Protein AF-L0NGH0-F1 (afdb_monomer)

Radius of gyration: 20.35 Å; Cα contacts (8 Å, |Δi|>4): 649; chains: 1; bounding box: 46×46×61 Å

Nearest PDB structures (foldseek):
  7dck-assembly1_B  TM=5.869E-01  e=2.718E-03  Epsilonproteobacteria bacterium (ex Lamellibrachia satsuma)
  4ax1-assembly1_B  TM=6.028E-01  e=6.074E-02  Pseudomonas aeruginosa
  4ax0-assembly1_B  TM=2.296E-01  e=2.875E-02  Pseudomonas aeruginosa
  2cg2-assembly1_A-2  TM=4.005E-01  e=3.412E-01  Pseudomonas aeruginosa PAO1
  2cfz-assembly1_A  TM=1.966E-01  e=1.080E-01  Pseudomonas aeruginosa PAO1

Sequence (327 aa):
MQVKMVQHAVGQGGLFSGELRTQRTSWRWVYDCGSNQRDALRREIKITASCGDIDMLFLSHLDSDHVSGVDELLCQVRVREVVLPYLNESMVLAIMAREASSGALSGMFIEATNDLASWFGSRGVETITFLGGSDDDGGEGPILPIDLSDDGDEDGYVPEWTQPPRLMTELVADPNRVQGRSDRVAAMQQVVAGATIQLMTPKGAINWALIPYVHLPGTKLMRAFERALEDEFGTPLDKKAIMANAKDPHVRDKLRDCYDALWLDHNLVTMTLYCGPLASKRGKVSLSRYHFHDSWEQAIGGWMLTGDACWFPRGTEPVRRIISIEN

Structure (mmCIF, N/CA/C/O backbone):
data_AF-L0NGH0-F1
#
_entry.id   AF-L0NGH0-F1
#
loop_
_atom_site.group_PDB
_atom_site.id
_atom_site.type_symbol
_atom_site.label_atom_id
_atom_site.label_alt_id
_atom_site.label_comp_id
_atom_site.label_asym_id
_atom_site.label_entity_id
_atom_site.label_seq_id
_atom_site.pdbx_PDB_ins_code
_atom_site.Cartn_x
_atom_site.Cartn_y
_atom_site.Cartn_z
_atom_site.occupancy
_atom_site.B_iso_or_equiv
_atom_site.auth_seq_id
_atom_site.auth_comp_id
_atom_site.auth_asym_id
_atom_site.auth_atom_id
_atom_site.pdbx_PDB_model_num
ATOM 1 N N . MET A 1 1 ? 15.628 -0.233 -22.628 1.00 76.00 1 MET A N 1
ATOM 2 C CA . MET A 1 1 ? 14.690 -0.396 -21.484 1.00 76.00 1 MET A CA 1
ATOM 3 C C . MET A 1 1 ? 13.251 -0.633 -21.945 1.00 76.00 1 MET A C 1
ATOM 5 O O . MET A 1 1 ? 12.813 0.009 -22.892 1.00 76.00 1 MET A O 1
ATOM 9 N N . GLN A 1 2 ? 12.510 -1.521 -21.277 1.00 84.00 2 GLN A N 1
ATOM 10 C CA . GLN A 1 2 ? 11.070 -1.733 -21.462 1.00 84.00 2 GLN A CA 1
ATOM 11 C C . GLN A 1 2 ? 10.354 -1.538 -20.124 1.00 84.00 2 GLN A C 1
ATOM 13 O O . GLN A 1 2 ? 10.782 -2.103 -19.124 1.00 84.00 2 GLN A O 1
ATOM 18 N N . VAL A 1 3 ? 9.249 -0.792 -20.114 1.00 86.31 3 VAL A N 1
ATOM 19 C CA . VAL A 1 3 ? 8.370 -0.691 -18.943 1.00 86.31 3 VAL A CA 1
ATOM 20 C C . VAL A 1 3 ? 7.020 -1.303 -19.279 1.00 86.31 3 VAL A C 1
ATOM 22 O O . VAL A 1 3 ? 6.433 -0.995 -20.318 1.00 86.31 3 VAL A O 1
ATOM 25 N N . LYS A 1 4 ? 6.541 -2.184 -18.407 1.00 89.44 4 LYS A N 1
ATOM 26 C CA . LYS A 1 4 ? 5.214 -2.786 -18.458 1.00 89.44 4 LYS A CA 1
ATOM 27 C C . LYS A 1 4 ? 4.458 -2.369 -17.206 1.00 89.44 4 LYS A C 1
ATOM 29 O O . LYS A 1 4 ? 4.984 -2.462 -16.108 1.00 89.44 4 LYS A O 1
ATOM 34 N N . MET A 1 5 ? 3.225 -1.927 -17.388 1.00 89.75 5 MET A N 1
ATOM 35 C CA . MET A 1 5 ? 2.322 -1.529 -16.313 1.00 89.75 5 MET A CA 1
ATOM 36 C C . MET A 1 5 ? 0.975 -2.203 -16.540 1.00 89.75 5 MET A C 1
ATOM 38 O O . MET A 1 5 ? 0.524 -2.302 -17.685 1.00 89.75 5 MET A O 1
ATOM 42 N N . VAL A 1 6 ? 0.366 -2.709 -15.471 1.00 90.50 6 VAL A N 1
ATOM 43 C CA . VAL A 1 6 ? -0.879 -3.475 -15.515 1.00 90.50 6 VAL A CA 1
ATOM 44 C C . VAL A 1 6 ? -1.791 -3.012 -14.387 1.00 90.50 6 VAL A C 1
ATOM 46 O O . VAL A 1 6 ? -1.480 -3.192 -13.213 1.00 90.50 6 VAL A O 1
ATOM 49 N N . GLN A 1 7 ? -2.948 -2.465 -14.760 1.00 91.19 7 GLN A N 1
ATOM 50 C CA . GLN A 1 7 ? -4.082 -2.338 -13.852 1.00 91.19 7 GLN A CA 1
ATOM 51 C C . GLN A 1 7 ? -4.816 -3.678 -13.818 1.00 91.19 7 GLN A C 1
ATOM 53 O O . GLN A 1 7 ? -5.309 -4.140 -14.850 1.00 91.19 7 GLN A O 1
ATOM 58 N N . HIS A 1 8 ? -4.887 -4.305 -12.649 1.00 91.19 8 HIS A N 1
ATOM 59 C CA . HIS A 1 8 ? -5.551 -5.592 -12.498 1.00 91.19 8 HIS A CA 1
ATOM 60 C C . HIS A 1 8 ? -7.054 -5.412 -12.289 1.00 91.19 8 HIS A C 1
ATOM 62 O O . HIS A 1 8 ? -7.505 -4.511 -11.578 1.00 91.19 8 HIS A O 1
ATOM 68 N N . ALA A 1 9 ? -7.844 -6.287 -12.910 1.00 90.00 9 ALA A N 1
ATOM 69 C CA . ALA A 1 9 ? -9.302 -6.227 -12.880 1.00 90.00 9 ALA A CA 1
ATOM 70 C C . ALA A 1 9 ? -9.857 -6.842 -11.585 1.00 90.00 9 ALA A C 1
ATOM 72 O O . ALA A 1 9 ? -10.521 -7.878 -11.608 1.00 90.00 9 ALA A O 1
ATOM 73 N N . VAL A 1 10 ? -9.556 -6.210 -10.449 1.00 87.38 10 VAL A N 1
ATOM 74 C CA . VAL A 1 10 ? -9.991 -6.678 -9.125 1.00 87.38 10 VAL A CA 1
ATOM 75 C C . VAL A 1 10 ? -11.367 -6.153 -8.722 1.00 87.38 10 VAL A C 1
ATOM 77 O O . VAL A 1 10 ? -11.981 -6.740 -7.847 1.00 87.38 10 VAL A O 1
ATOM 80 N N . GLY A 1 11 ? -11.889 -5.114 -9.383 1.00 86.44 11 GLY A N 1
ATOM 81 C CA . GLY A 1 11 ? -13.178 -4.502 -9.048 1.00 86.44 11 GLY A CA 1
ATOM 82 C C . GLY A 1 11 ? -13.027 -3.273 -8.152 1.00 86.44 11 GLY A C 1
ATOM 83 O O . GLY A 1 11 ? -12.131 -2.471 -8.384 1.00 86.44 11 GLY A O 1
ATOM 84 N N . GLN A 1 12 ? -13.908 -3.108 -7.156 1.00 81.56 12 GLN A N 1
ATOM 85 C CA . GLN A 1 12 ? -13.773 -2.037 -6.154 1.00 81.56 12 GLN A CA 1
ATOM 86 C C . GLN A 1 12 ? -12.573 -2.337 -5.248 1.00 81.56 12 GLN A C 1
ATOM 88 O O . GLN A 1 12 ? -12.526 -3.432 -4.680 1.00 81.56 12 GLN A O 1
ATOM 93 N N . GLY A 1 13 ? -11.650 -1.385 -5.128 1.00 84.75 13 GLY A N 1
ATOM 94 C CA . GLY A 1 13 ? -10.340 -1.526 -4.491 1.00 84.75 13 GLY A CA 1
ATOM 95 C C . GLY A 1 13 ? -9.217 -1.221 -5.485 1.00 84.75 13 GLY A C 1
ATOM 96 O O . GLY A 1 13 ? -9.442 -0.543 -6.491 1.00 84.75 13 GLY A O 1
ATOM 97 N N . GLY A 1 14 ? -8.025 -1.765 -5.240 1.00 88.62 14 GLY A N 1
ATOM 98 C CA . GLY A 1 14 ? -6.838 -1.486 -6.045 1.00 88.62 14 GLY A CA 1
ATOM 99 C C . GLY A 1 14 ? -5.847 -2.646 -6.097 1.00 88.62 14 GLY A C 1
ATOM 100 O O . GLY A 1 14 ? -5.502 -3.250 -5.083 1.00 88.62 14 GLY A O 1
ATOM 101 N N . LEU A 1 15 ? -5.375 -2.952 -7.305 1.00 92.75 15 LEU A N 1
ATOM 102 C CA . LEU A 1 15 ? -4.169 -3.743 -7.531 1.00 92.75 15 LEU A CA 1
ATOM 103 C C . LEU A 1 15 ? -3.541 -3.295 -8.850 1.00 92.75 15 LEU A C 1
ATOM 105 O O . LEU A 1 15 ? -4.086 -3.521 -9.934 1.00 92.75 15 LEU A O 1
ATOM 109 N N . PHE A 1 16 ? -2.375 -2.677 -8.754 1.00 94.62 16 PHE A N 1
ATOM 110 C CA . PHE A 1 16 ? -1.570 -2.290 -9.901 1.00 94.62 16 PHE A CA 1
ATOM 111 C C . PHE A 1 16 ? -0.196 -2.943 -9.805 1.00 94.62 16 PHE A C 1
ATOM 113 O O . PHE A 1 16 ? 0.395 -2.991 -8.729 1.00 94.62 16 PHE A O 1
ATOM 120 N N . SER A 1 17 ? 0.341 -3.418 -10.927 1.00 95.38 17 SER A N 1
ATOM 121 C CA . SER A 1 17 ? 1.720 -3.899 -10.989 1.00 95.38 17 SER A CA 1
ATOM 122 C C . SER A 1 17 ? 2.505 -3.223 -12.100 1.00 95.38 17 SER A C 1
ATOM 124 O O . SER A 1 17 ? 1.989 -2.920 -13.179 1.00 95.38 17 SER A O 1
ATOM 126 N N . GLY A 1 18 ? 3.785 -2.997 -11.833 1.00 93.12 18 GLY A N 1
ATOM 127 C CA . GLY A 1 18 ? 4.731 -2.497 -12.807 1.00 93.12 18 GLY A CA 1
ATOM 128 C C . GLY A 1 18 ? 6.004 -3.324 -12.831 1.00 93.12 18 GLY A C 1
ATOM 129 O O . GLY A 1 18 ? 6.412 -3.934 -11.843 1.00 93.12 18 GLY A O 1
ATOM 130 N N . GLU A 1 19 ? 6.612 -3.370 -14.005 1.00 92.12 19 GLU A N 1
ATOM 131 C CA . GLU A 1 19 ? 7.879 -4.029 -14.254 1.00 92.12 19 GLU A CA 1
ATOM 132 C C . GLU A 1 19 ? 8.708 -3.155 -15.188 1.00 92.12 19 GLU A C 1
ATOM 134 O O . GLU A 1 19 ? 8.289 -2.832 -16.304 1.00 92.12 19 GLU A O 1
ATOM 139 N N . LEU A 1 20 ? 9.910 -2.810 -14.748 1.00 88.25 20 LEU A N 1
ATOM 140 C CA . LEU A 1 20 ? 10.934 -2.216 -15.585 1.00 88.25 20 LEU A CA 1
ATOM 141 C C . LEU A 1 20 ? 11.969 -3.286 -15.890 1.00 88.25 20 LEU A C 1
ATOM 143 O O . LEU A 1 20 ? 12.652 -3.788 -15.003 1.00 88.25 20 LEU A O 1
ATOM 147 N N . ARG A 1 21 ? 12.083 -3.630 -17.169 1.00 85.81 21 ARG A N 1
ATOM 148 C CA . ARG A 1 21 ? 12.934 -4.708 -17.651 1.00 85.81 21 ARG A CA 1
ATOM 149 C C . ARG A 1 21 ? 13.980 -4.198 -18.620 1.00 85.81 21 ARG A C 1
ATOM 151 O O . ARG A 1 21 ? 13.685 -3.449 -19.558 1.00 85.81 21 ARG A O 1
ATOM 158 N N . THR A 1 22 ? 15.197 -4.687 -18.448 1.00 76.56 22 THR A N 1
ATOM 159 C CA . THR A 1 22 ? 16.298 -4.503 -19.398 1.00 76.56 22 THR A CA 1
ATOM 160 C C . THR A 1 22 ? 16.925 -5.840 -19.742 1.00 76.56 22 THR A C 1
ATOM 162 O O . THR A 1 22 ? 16.362 -6.888 -19.432 1.00 76.56 22 THR A O 1
ATOM 165 N N . GLN A 1 23 ? 18.053 -5.829 -20.451 1.00 72.56 23 GLN A N 1
ATOM 166 C CA . GLN A 1 23 ? 18.678 -7.068 -20.908 1.00 72.56 23 GLN A CA 1
ATOM 167 C C . GLN A 1 23 ? 19.162 -7.954 -19.749 1.00 72.56 23 GLN A C 1
ATOM 169 O O . GLN A 1 23 ? 19.229 -9.168 -19.910 1.00 72.56 23 GLN A O 1
ATOM 174 N N . ARG A 1 24 ? 19.504 -7.361 -18.595 1.00 74.88 24 ARG A N 1
ATOM 175 C CA . ARG A 1 24 ? 20.157 -8.062 -17.474 1.00 74.88 24 ARG A CA 1
ATOM 176 C C . ARG A 1 24 ? 19.346 -8.089 -16.183 1.00 74.88 24 ARG A C 1
ATOM 178 O O . ARG A 1 24 ? 19.541 -8.997 -15.381 1.00 74.88 24 ARG A O 1
ATOM 185 N N . THR A 1 25 ? 18.462 -7.118 -15.97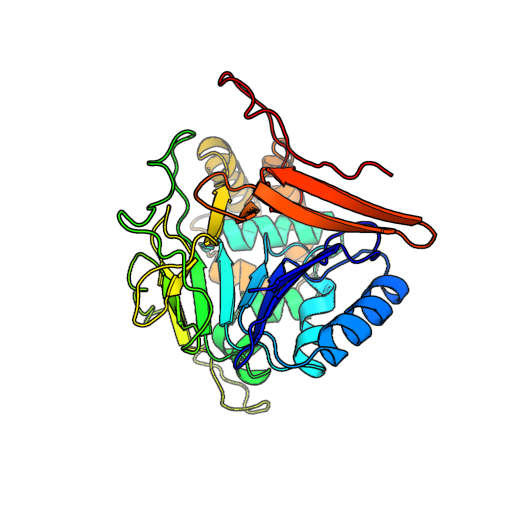2 1.00 80.44 25 THR A N 1
ATOM 186 C CA . THR A 1 25 ? 17.726 -6.957 -14.712 1.00 80.44 25 THR A CA 1
ATOM 187 C C . THR A 1 25 ? 16.258 -6.650 -14.961 1.00 80.44 25 THR A C 1
ATOM 189 O O . THR A 1 25 ? 15.902 -5.993 -15.943 1.00 80.44 25 THR A O 1
ATOM 192 N N . SER A 1 26 ? 15.416 -7.109 -14.042 1.00 87.81 26 SER A N 1
ATOM 193 C CA . SER A 1 26 ? 14.025 -6.689 -13.919 1.00 87.81 26 SER A CA 1
ATOM 194 C C . SER A 1 26 ? 13.828 -6.099 -12.530 1.00 87.81 26 SER A C 1
ATOM 196 O O . SER A 1 26 ? 14.403 -6.610 -11.570 1.00 87.81 26 SER A O 1
ATOM 198 N N . TRP A 1 27 ? 13.066 -5.016 -12.453 1.00 90.56 27 TRP A N 1
ATOM 199 C CA . TRP A 1 27 ? 12.680 -4.375 -11.209 1.00 90.56 27 TRP A CA 1
ATOM 200 C C . TRP A 1 27 ? 11.162 -4.234 -11.178 1.00 90.56 27 TRP A C 1
ATOM 202 O O . TRP A 1 27 ? 10.566 -3.709 -12.125 1.00 90.56 27 TRP A O 1
ATOM 212 N N . ARG A 1 28 ? 10.528 -4.745 -10.124 1.00 94.56 28 ARG A N 1
ATOM 213 C CA . ARG A 1 28 ? 9.078 -4.928 -10.053 1.00 94.56 28 ARG A CA 1
ATOM 214 C C . ARG A 1 28 ? 8.481 -4.248 -8.842 1.00 94.56 28 ARG A C 1
ATOM 216 O O . ARG A 1 28 ? 8.976 -4.384 -7.728 1.00 94.56 28 ARG A O 1
ATOM 223 N N . TRP A 1 29 ? 7.352 -3.588 -9.055 1.00 96.19 29 TRP A N 1
ATOM 224 C CA . TRP A 1 29 ? 6.597 -2.960 -7.984 1.00 96.19 29 TRP A CA 1
ATOM 225 C C . TRP A 1 29 ? 5.114 -3.283 -8.074 1.00 96.19 29 TRP A C 1
ATOM 227 O O . TRP A 1 29 ? 4.581 -3.601 -9.141 1.00 96.19 29 TRP A O 1
ATOM 237 N N . VAL A 1 30 ? 4.451 -3.187 -6.931 1.00 97.25 30 VAL A N 1
ATOM 238 C CA . VAL A 1 30 ? 3.001 -3.277 -6.794 1.00 97.25 30 VAL A CA 1
ATOM 239 C C . VAL A 1 30 ? 2.514 -2.044 -6.048 1.00 97.25 30 VAL A C 1
ATOM 241 O O . VAL A 1 30 ? 3.198 -1.556 -5.152 1.00 97.25 30 VAL A O 1
ATOM 244 N N . TYR A 1 31 ? 1.356 -1.530 -6.436 1.00 95.38 31 TYR A N 1
ATOM 245 C CA . TYR A 1 31 ? 0.660 -0.464 -5.730 1.00 95.38 31 TYR A CA 1
ATOM 246 C C . TYR A 1 31 ? -0.740 -0.967 -5.377 1.00 95.38 31 TYR A C 1
ATOM 248 O O . TYR A 1 31 ? -1.508 -1.328 -6.275 1.00 95.38 31 TYR A O 1
ATOM 256 N N . ASP A 1 32 ? -1.007 -1.020 -4.075 1.00 94.00 32 ASP A N 1
ATOM 257 C CA . ASP A 1 32 ? -2.156 -1.654 -3.427 1.00 94.00 32 ASP A CA 1
ATOM 258 C C . ASP A 1 32 ? -2.347 -3.139 -3.766 1.00 94.00 32 ASP A C 1
ATOM 260 O O . ASP A 1 32 ? -1.781 -3.700 -4.706 1.00 94.00 32 ASP A O 1
ATOM 264 N N . CYS A 1 33 ? -3.106 -3.830 -2.922 1.00 94.00 33 CYS A N 1
ATOM 265 C CA . CYS A 1 33 ? -3.472 -5.224 -3.120 1.00 94.00 33 CYS A CA 1
ATOM 266 C C . CYS A 1 33 ? -4.746 -5.526 -2.331 1.00 94.00 33 CYS A C 1
ATOM 268 O O . CYS A 1 33 ? -4.717 -6.198 -1.297 1.00 94.00 33 CYS A O 1
ATOM 270 N N . GLY A 1 34 ? -5.878 -5.017 -2.802 1.00 90.75 34 GLY A N 1
ATOM 271 C CA . GLY A 1 34 ? -7.147 -5.183 -2.114 1.00 90.75 34 GLY A CA 1
ATOM 272 C C . GLY A 1 34 ? -8.341 -5.114 -3.045 1.00 90.75 34 GLY A C 1
ATOM 273 O O . GLY A 1 34 ? -8.279 -4.577 -4.151 1.00 90.75 34 GLY A O 1
ATOM 274 N N . SER A 1 35 ? -9.435 -5.724 -2.592 1.00 89.19 35 SER A N 1
ATOM 275 C CA . SER A 1 35 ? -10.742 -5.564 -3.209 1.00 89.19 35 SER A CA 1
ATOM 276 C C . SER A 1 35 ? -11.862 -6.141 -2.349 1.00 89.19 35 SER A C 1
ATOM 278 O O . SER A 1 35 ? -11.692 -7.157 -1.671 1.00 89.19 35 SER A O 1
ATOM 280 N N . ASN A 1 36 ? -13.064 -5.586 -2.507 1.00 86.19 36 ASN A N 1
ATOM 281 C CA . ASN A 1 36 ? -14.305 -6.197 -2.023 1.00 86.19 36 ASN A CA 1
ATOM 282 C C . ASN A 1 36 ? -14.717 -7.463 -2.808 1.00 86.19 36 ASN A C 1
ATOM 284 O O . ASN A 1 36 ? -15.603 -8.203 -2.380 1.00 86.19 36 ASN A O 1
ATOM 288 N N . GLN A 1 37 ? -14.073 -7.760 -3.941 1.00 90.00 37 GLN A N 1
ATOM 289 C CA . GLN A 1 37 ? -14.362 -8.909 -4.807 1.00 90.00 37 GLN A CA 1
ATOM 290 C C . GLN A 1 37 ? -13.257 -9.966 -4.687 1.00 90.00 37 GLN A C 1
ATOM 292 O O . GLN A 1 37 ? -12.373 -10.096 -5.536 1.00 90.00 37 GLN A O 1
ATOM 297 N N . ARG A 1 38 ? -13.323 -10.764 -3.616 1.00 89.69 38 ARG A N 1
ATOM 298 C CA . ARG A 1 38 ? -12.260 -11.713 -3.237 1.00 89.69 38 ARG A CA 1
ATOM 299 C C . ARG A 1 38 ? -11.826 -12.653 -4.362 1.00 89.69 38 ARG A C 1
ATOM 301 O O . ARG A 1 38 ? -10.633 -12.825 -4.567 1.00 89.69 38 ARG A O 1
ATOM 308 N N . ASP A 1 39 ? -12.750 -13.240 -5.116 1.00 93.06 39 ASP A N 1
ATOM 309 C CA . ASP A 1 39 ? -12.380 -14.201 -6.166 1.00 93.06 39 ASP A CA 1
ATOM 310 C C . ASP A 1 39 ? -11.639 -13.552 -7.345 1.00 93.06 39 ASP A C 1
ATOM 312 O O . ASP A 1 39 ? -10.757 -14.178 -7.940 1.00 93.06 39 ASP A O 1
ATOM 316 N N . ALA A 1 40 ? -11.970 -12.299 -7.675 1.00 92.44 40 ALA A N 1
ATOM 317 C CA . ALA A 1 40 ? -11.240 -11.522 -8.672 1.00 92.44 40 ALA A CA 1
ATOM 318 C C . ALA A 1 40 ? -9.837 -11.187 -8.151 1.00 92.44 40 ALA A C 1
ATOM 320 O O . ALA A 1 40 ? -8.849 -11.520 -8.803 1.00 92.44 40 ALA A O 1
ATOM 321 N N . LEU A 1 41 ? -9.746 -10.662 -6.926 1.00 94.25 41 LEU A N 1
ATOM 322 C CA . LEU A 1 41 ? -8.477 -10.346 -6.270 1.00 94.25 41 LEU A CA 1
ATOM 323 C C . LEU A 1 41 ? -7.529 -11.550 -6.216 1.00 94.25 41 LEU A C 1
ATOM 325 O O . LEU A 1 41 ? -6.390 -11.451 -6.656 1.00 94.25 41 LEU A O 1
ATOM 329 N N . ARG A 1 42 ? -7.999 -12.717 -5.762 1.00 95.69 42 ARG A N 1
ATOM 330 C CA . ARG A 1 42 ? -7.179 -13.940 -5.683 1.00 95.69 42 ARG A CA 1
ATOM 331 C C . ARG A 1 42 ? -6.615 -14.378 -7.027 1.00 95.69 42 ARG A C 1
ATOM 333 O O . ARG A 1 42 ? -5.490 -14.871 -7.105 1.00 95.69 42 ARG A O 1
ATOM 340 N N . ARG A 1 43 ? -7.411 -14.254 -8.090 1.00 95.56 43 ARG A N 1
ATOM 341 C CA . ARG A 1 43 ? -6.975 -14.575 -9.453 1.00 95.56 43 ARG A CA 1
ATOM 342 C C . ARG A 1 43 ? -5.848 -13.643 -9.881 1.00 95.56 43 ARG A C 1
ATOM 344 O O . ARG A 1 43 ? -4.826 -14.122 -10.363 1.00 95.56 43 ARG A O 1
ATOM 351 N N . GLU A 1 44 ? -6.028 -12.345 -9.668 1.00 96.06 44 GLU A N 1
ATOM 352 C CA . GLU A 1 44 ? -5.050 -11.334 -10.058 1.00 96.06 44 GLU A CA 1
ATOM 353 C C . GLU A 1 44 ? -3.774 -11.404 -9.210 1.00 96.06 44 GLU A C 1
ATOM 355 O O . GLU A 1 44 ? -2.683 -11.324 -9.765 1.00 96.06 44 GLU A O 1
ATOM 360 N N . ILE A 1 45 ? -3.872 -11.695 -7.907 1.00 97.44 45 ILE A N 1
ATOM 361 C CA . ILE A 1 45 ? -2.705 -11.957 -7.046 1.00 97.44 45 ILE A CA 1
ATOM 362 C C . ILE A 1 45 ? -1.872 -13.113 -7.599 1.00 97.44 45 ILE A C 1
ATOM 364 O O . ILE A 1 45 ? -0.655 -12.983 -7.707 1.00 97.44 45 ILE A O 1
ATOM 368 N N . LYS A 1 46 ? -2.501 -14.228 -7.996 1.00 96.81 46 LYS A N 1
ATOM 369 C CA . LYS A 1 46 ? -1.783 -15.372 -8.587 1.00 96.81 46 LYS A CA 1
ATOM 370 C C . LYS A 1 46 ? -1.034 -14.977 -9.857 1.00 96.81 46 LYS A C 1
ATOM 372 O O . LYS A 1 46 ? 0.103 -15.401 -10.053 1.00 96.81 46 LYS A O 1
ATOM 377 N N . ILE A 1 47 ? -1.651 -14.157 -10.710 1.00 94.75 47 ILE A N 1
ATOM 378 C CA . ILE A 1 47 ? -1.021 -13.642 -11.933 1.00 94.75 47 ILE A CA 1
ATOM 379 C C . ILE A 1 47 ? 0.185 -12.765 -11.570 1.00 94.75 47 ILE A C 1
ATOM 381 O O . ILE A 1 47 ? 1.283 -12.990 -12.083 1.00 94.75 47 ILE A O 1
ATOM 385 N N . THR A 1 48 ? 0.016 -11.821 -10.645 1.00 95.62 48 THR A N 1
ATOM 386 C CA . THR A 1 48 ? 1.082 -10.918 -10.192 1.00 95.62 48 THR A CA 1
ATOM 387 C C . THR A 1 48 ? 2.241 -11.675 -9.544 1.00 95.62 48 THR A C 1
ATOM 389 O O . THR A 1 48 ? 3.399 -11.424 -9.882 1.00 95.62 48 THR A O 1
ATOM 392 N N . ALA A 1 49 ? 1.953 -12.643 -8.673 1.00 96.12 49 ALA A N 1
ATOM 393 C CA . ALA A 1 49 ? 2.953 -13.478 -8.012 1.00 96.12 49 ALA A CA 1
ATOM 394 C C . ALA A 1 49 ? 3.709 -14.380 -9.004 1.00 96.12 49 ALA A C 1
ATOM 396 O O . ALA A 1 49 ? 4.918 -14.561 -8.884 1.00 96.12 49 ALA A O 1
ATOM 397 N N . SER A 1 50 ? 3.035 -14.891 -10.043 1.00 96.06 50 SER A N 1
ATOM 398 C CA . SER A 1 50 ? 3.675 -15.740 -11.062 1.00 96.06 50 SER A CA 1
ATOM 399 C C . SER A 1 50 ? 4.745 -15.028 -11.899 1.00 96.06 50 SER A C 1
ATOM 401 O O . SER A 1 50 ? 5.558 -15.686 -12.545 1.00 96.06 50 SER A O 1
ATOM 403 N N . CYS A 1 51 ? 4.772 -13.693 -11.876 1.00 93.38 51 CYS A N 1
ATOM 404 C CA . CYS A 1 51 ? 5.750 -12.892 -12.608 1.00 93.38 51 CYS A CA 1
ATOM 405 C C . CYS A 1 51 ? 7.107 -12.743 -11.874 1.00 93.38 51 CYS A C 1
ATOM 407 O O . CYS A 1 51 ? 7.989 -12.067 -12.397 1.00 93.38 51 CYS A O 1
ATOM 409 N N . GLY A 1 52 ? 7.295 -13.361 -10.697 1.00 94.44 52 GLY A N 1
ATOM 410 C CA . GLY A 1 52 ? 8.560 -13.369 -9.936 1.00 94.44 52 GLY A CA 1
ATOM 411 C C . GLY A 1 52 ? 8.488 -12.597 -8.617 1.00 94.44 52 GLY A C 1
ATOM 412 O O . GLY A 1 52 ? 7.393 -12.262 -8.179 1.00 94.44 52 GLY A O 1
ATOM 413 N N . ASP A 1 53 ? 9.637 -12.272 -8.018 1.00 96.00 53 ASP A N 1
ATOM 414 C CA . ASP A 1 53 ? 9.728 -11.456 -6.794 1.00 96.00 53 ASP A CA 1
ATOM 415 C C . ASP A 1 53 ? 9.303 -9.995 -7.042 1.00 96.00 53 ASP A C 1
ATOM 417 O O . ASP A 1 53 ? 9.314 -9.509 -8.179 1.00 96.00 53 ASP A O 1
ATOM 421 N N . ILE A 1 54 ? 8.894 -9.309 -5.972 1.00 97.31 54 ILE A N 1
ATOM 422 C CA . ILE A 1 54 ? 8.493 -7.898 -5.971 1.00 97.31 54 ILE A CA 1
ATOM 423 C C . ILE A 1 54 ? 9.521 -7.110 -5.160 1.00 97.31 54 ILE A C 1
ATOM 425 O O . ILE A 1 54 ? 9.765 -7.399 -3.987 1.00 97.31 54 ILE A O 1
ATOM 429 N N . ASP A 1 55 ? 10.111 -6.087 -5.768 1.00 95.88 55 ASP A N 1
ATOM 430 C CA . ASP A 1 55 ? 11.090 -5.239 -5.098 1.00 95.88 55 ASP A CA 1
ATOM 431 C C . ASP A 1 55 ? 10.421 -4.251 -4.141 1.00 95.88 55 ASP A C 1
ATOM 433 O O . ASP A 1 55 ? 10.902 -4.067 -3.025 1.00 95.88 55 ASP A O 1
ATOM 437 N N . MET A 1 56 ? 9.301 -3.645 -4.550 1.00 96.38 56 MET A N 1
ATOM 438 C CA . MET A 1 56 ? 8.574 -2.674 -3.727 1.00 96.38 56 MET A CA 1
ATOM 439 C C . MET A 1 56 ? 7.056 -2.856 -3.782 1.00 96.38 56 MET A C 1
ATOM 441 O O . MET A 1 56 ? 6.464 -2.927 -4.857 1.00 96.38 56 MET A O 1
ATOM 445 N N . LEU A 1 57 ? 6.417 -2.876 -2.616 1.00 97.25 57 LEU A N 1
ATOM 446 C CA . LEU A 1 57 ? 4.966 -2.810 -2.460 1.00 97.25 57 LEU A CA 1
ATOM 447 C C . LEU A 1 57 ? 4.588 -1.472 -1.826 1.00 97.25 57 LEU A C 1
ATOM 449 O O . LEU A 1 57 ? 4.884 -1.232 -0.661 1.00 97.25 57 LEU A O 1
ATOM 453 N N . PHE A 1 58 ? 3.912 -0.620 -2.581 1.00 95.25 58 PHE A N 1
ATOM 454 C CA . PHE A 1 58 ? 3.338 0.626 -2.091 1.00 95.25 58 PHE A CA 1
ATOM 455 C C . PHE A 1 58 ? 1.917 0.362 -1.618 1.00 95.25 58 PHE A C 1
ATOM 457 O O . PHE A 1 58 ? 1.126 -0.210 -2.365 1.00 95.25 58 PHE A O 1
ATOM 464 N N . LEU A 1 59 ? 1.594 0.791 -0.403 1.00 92.44 59 LEU A N 1
ATOM 465 C CA . LEU A 1 59 ? 0.234 0.751 0.124 1.00 92.44 59 LEU A CA 1
ATOM 466 C C . LEU A 1 59 ? -0.235 2.187 0.316 1.00 92.44 59 LEU A C 1
ATOM 468 O O . LEU A 1 59 ? 0.323 2.923 1.133 1.00 92.44 59 LEU A O 1
ATOM 472 N N . SER A 1 60 ? -1.212 2.596 -0.489 1.00 86.75 60 SER A N 1
ATOM 473 C CA . SER A 1 60 ? -1.738 3.959 -0.527 1.00 86.75 60 SER A CA 1
ATOM 474 C C . SER A 1 60 ? -2.312 4.365 0.826 1.00 86.75 60 SER A C 1
ATOM 476 O O . SER A 1 60 ? -2.078 5.475 1.307 1.00 86.75 60 SER A O 1
ATOM 478 N N . HIS A 1 61 ? -3.014 3.432 1.455 1.00 80.31 61 HIS A N 1
ATOM 479 C CA . HIS A 1 61 ? -3.526 3.487 2.808 1.00 80.31 61 HIS A CA 1
ATOM 480 C C . HIS A 1 61 ? -3.810 2.067 3.298 1.00 80.31 61 HIS A C 1
ATOM 482 O O . HIS A 1 61 ? -3.495 1.075 2.642 1.00 80.31 61 HIS A O 1
ATOM 488 N N . LEU A 1 62 ? -4.344 1.969 4.507 1.00 79.12 62 LEU A N 1
ATOM 489 C CA . LEU A 1 62 ? -4.479 0.719 5.242 1.00 79.12 62 LEU A CA 1
ATOM 490 C C . LEU A 1 62 ? -5.927 0.204 5.305 1.00 79.12 62 LEU A C 1
ATOM 492 O O . LEU A 1 62 ? -6.220 -0.708 6.069 1.00 79.12 62 LEU A O 1
ATOM 496 N N . ASP A 1 63 ? -6.826 0.748 4.491 1.00 77.56 63 ASP A N 1
ATOM 497 C CA . ASP A 1 63 ? -8.221 0.298 4.467 1.00 77.56 63 ASP A CA 1
ATOM 498 C C . ASP A 1 63 ? -8.366 -1.075 3.800 1.00 77.56 63 ASP A C 1
ATOM 500 O O . ASP A 1 63 ? -7.588 -1.459 2.918 1.00 77.56 63 ASP A O 1
ATOM 504 N N . SER A 1 64 ? -9.370 -1.841 4.231 1.00 78.62 64 SER A N 1
ATOM 505 C CA . SER A 1 64 ? -9.508 -3.259 3.872 1.00 78.62 64 SER A CA 1
ATOM 506 C C . SER A 1 64 ? -9.580 -3.495 2.367 1.00 78.62 64 SER A C 1
ATOM 508 O O . SER A 1 64 ? -8.988 -4.442 1.850 1.00 78.62 64 SER A O 1
ATOM 510 N N . ASP A 1 65 ? -10.272 -2.639 1.623 1.00 76.38 65 ASP A N 1
ATOM 511 C CA . ASP A 1 65 ? -10.415 -2.770 0.174 1.00 76.38 65 ASP A CA 1
ATOM 512 C C . ASP A 1 65 ? -9.144 -2.420 -0.612 1.00 76.38 65 ASP A C 1
ATOM 514 O O . ASP A 1 65 ? -9.104 -2.684 -1.810 1.00 76.38 65 ASP A O 1
ATOM 518 N N . HIS A 1 66 ? -8.071 -1.979 0.054 1.00 82.12 66 HIS A N 1
ATOM 519 C CA . HIS A 1 66 ? -6.747 -1.750 -0.543 1.00 82.12 66 HIS A CA 1
ATOM 520 C C . HIS A 1 66 ? -5.666 -2.696 -0.016 1.00 82.12 66 HIS A C 1
ATOM 522 O O . HIS A 1 66 ? -4.691 -2.955 -0.720 1.00 82.12 66 HIS A O 1
ATOM 528 N N . VAL A 1 67 ? -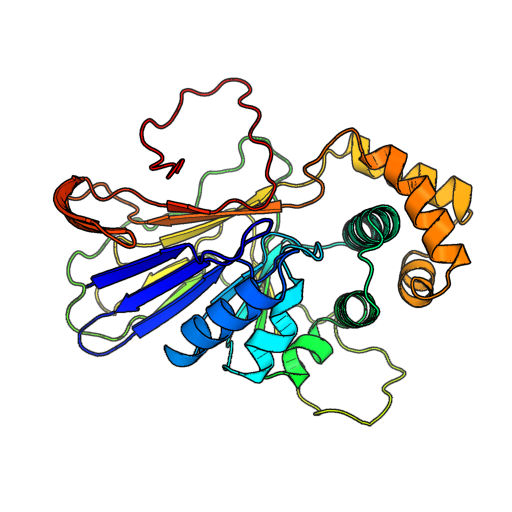5.850 -3.286 1.174 1.00 87.00 67 VAL A N 1
ATOM 529 C CA . VAL A 1 67 ? -4.845 -4.186 1.784 1.00 87.00 67 VAL A CA 1
ATOM 530 C C . VAL A 1 67 ? -5.309 -5.623 2.032 1.00 87.00 67 VAL A C 1
ATOM 532 O O . VAL A 1 67 ? -4.512 -6.467 2.447 1.00 87.00 67 VAL A O 1
ATOM 535 N N . SER A 1 68 ? -6.578 -5.951 1.773 1.00 88.69 68 SER A N 1
ATOM 536 C CA . SER A 1 68 ? -7.160 -7.278 2.058 1.00 88.69 68 SER A CA 1
ATOM 537 C C . SER A 1 68 ? -6.450 -8.456 1.383 1.00 88.69 68 SER A C 1
ATOM 539 O O . SER A 1 68 ? -6.562 -9.585 1.861 1.00 88.69 68 SER A O 1
ATOM 541 N N . GLY A 1 69 ? -5.729 -8.218 0.289 1.00 92.75 69 GLY A N 1
ATOM 542 C CA . GLY A 1 69 ? -4.949 -9.206 -0.451 1.00 92.75 69 GLY A CA 1
ATOM 543 C C . GLY A 1 69 ? -3.462 -9.250 -0.096 1.00 92.75 69 GLY A C 1
ATOM 544 O O . GLY A 1 69 ? -2.766 -10.135 -0.588 1.00 92.75 69 GLY A O 1
ATOM 545 N N . VAL A 1 70 ? -2.951 -8.344 0.746 1.00 94.19 70 VAL A N 1
ATOM 546 C CA . VAL A 1 70 ? -1.512 -8.254 1.066 1.00 94.19 70 VAL A CA 1
ATOM 547 C C . VAL A 1 70 ? -0.998 -9.540 1.713 1.00 94.19 70 VAL A C 1
ATOM 549 O O . VAL A 1 70 ? 0.039 -10.052 1.305 1.00 94.19 70 VAL A O 1
ATOM 552 N N . ASP A 1 71 ? -1.739 -10.109 2.667 1.00 92.38 71 AS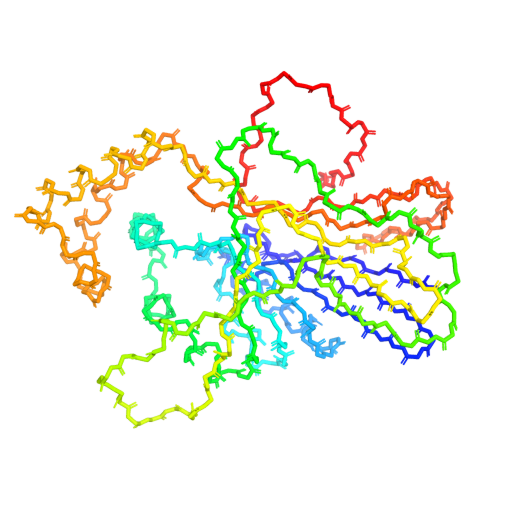P A N 1
ATOM 553 C CA . ASP A 1 71 ? -1.377 -11.383 3.306 1.00 92.38 71 ASP A CA 1
ATOM 554 C C . ASP A 1 71 ? -1.266 -12.520 2.272 1.00 92.38 71 ASP A C 1
ATOM 556 O O . ASP A 1 71 ? -0.276 -13.250 2.233 1.00 92.38 71 ASP A O 1
ATOM 560 N N . GLU A 1 72 ? -2.244 -12.617 1.366 1.00 94.25 72 GLU A N 1
ATOM 561 C CA . GLU A 1 72 ? -2.279 -13.641 0.317 1.00 94.25 72 GLU A CA 1
ATOM 562 C C . GLU A 1 72 ? -1.183 -13.438 -0.745 1.00 94.25 72 GLU A C 1
ATOM 564 O O . GLU A 1 72 ? -0.649 -14.424 -1.263 1.00 94.25 72 GLU A O 1
ATOM 569 N N . LEU A 1 73 ? -0.816 -12.189 -1.046 1.00 96.75 73 LEU A N 1
ATOM 570 C CA . LEU A 1 73 ? 0.312 -11.851 -1.915 1.00 96.75 73 LEU A CA 1
ATOM 571 C C . LEU A 1 73 ? 1.637 -12.282 -1.274 1.00 96.75 73 LEU A C 1
ATOM 573 O O . LEU A 1 73 ? 2.401 -13.021 -1.891 1.00 96.75 73 LEU A O 1
ATOM 577 N N . LEU A 1 74 ? 1.879 -11.894 -0.019 1.00 95.62 74 LEU A N 1
ATOM 578 C CA . LEU A 1 74 ? 3.115 -12.208 0.706 1.00 95.62 74 LEU A CA 1
ATOM 579 C C . LEU A 1 74 ? 3.308 -13.715 0.949 1.00 95.62 74 LEU A C 1
ATOM 581 O O . LEU A 1 74 ? 4.436 -14.185 1.070 1.00 95.62 74 LEU A O 1
ATOM 585 N N . CYS A 1 75 ? 2.227 -14.500 0.986 1.00 94.62 75 CYS A N 1
ATOM 586 C CA . CYS A 1 75 ? 2.318 -15.963 1.023 1.00 94.62 75 CYS A CA 1
ATOM 587 C C . CYS A 1 75 ? 2.766 -16.599 -0.305 1.00 94.62 75 CYS A C 1
ATOM 589 O O . CYS A 1 75 ? 3.196 -17.752 -0.301 1.00 94.62 75 CYS A O 1
ATOM 591 N N . GLN A 1 76 ? 2.628 -15.902 -1.435 1.00 96.38 76 GLN A N 1
ATOM 592 C CA . GLN A 1 76 ? 2.879 -16.454 -2.774 1.00 96.38 76 GLN A CA 1
ATOM 593 C C . GLN A 1 76 ? 4.169 -15.945 -3.411 1.00 96.38 76 GLN A C 1
ATOM 595 O O . GLN A 1 76 ? 4.731 -16.622 -4.271 1.00 96.38 76 GLN A O 1
ATOM 600 N N . VAL A 1 77 ? 4.627 -14.761 -3.015 1.00 96.62 77 VAL A N 1
ATOM 601 C CA . VAL A 1 77 ? 5.781 -14.092 -3.608 1.00 96.62 77 VAL A CA 1
ATOM 602 C C . VAL A 1 77 ? 6.543 -13.304 -2.551 1.00 96.62 77 VAL A C 1
ATOM 604 O O . VAL A 1 77 ? 5.949 -12.715 -1.648 1.00 96.62 77 VAL A O 1
ATOM 607 N N . ARG A 1 78 ? 7.873 -13.267 -2.671 1.00 96.12 78 ARG A N 1
ATOM 608 C CA . ARG A 1 78 ? 8.701 -12.419 -1.817 1.00 96.12 78 ARG A CA 1
ATOM 609 C C . ARG A 1 78 ? 8.523 -10.957 -2.216 1.00 96.12 78 ARG A C 1
ATOM 611 O O . ARG A 1 78 ? 8.731 -10.591 -3.371 1.00 96.12 78 ARG A O 1
ATOM 618 N N . VAL A 1 79 ? 8.203 -10.130 -1.229 1.00 97.31 79 VAL A N 1
ATOM 619 C CA . VAL A 1 79 ? 8.246 -8.669 -1.327 1.00 97.31 79 VAL A CA 1
ATOM 620 C C . VAL A 1 79 ? 9.441 -8.192 -0.515 1.00 97.31 79 VAL A C 1
ATOM 622 O O . VAL A 1 79 ? 9.545 -8.536 0.659 1.00 97.31 79 VAL A O 1
ATOM 625 N N . ARG A 1 80 ? 10.355 -7.435 -1.121 1.00 96.06 80 ARG A N 1
ATOM 626 C CA . ARG A 1 80 ? 11.566 -6.965 -0.433 1.00 96.06 80 ARG A CA 1
ATOM 627 C C . ARG A 1 80 ? 11.278 -5.781 0.491 1.00 96.06 80 ARG A C 1
ATOM 629 O O . ARG A 1 80 ? 11.609 -5.842 1.674 1.00 96.06 80 ARG A O 1
ATOM 636 N N . GLU A 1 81 ? 10.653 -4.735 -0.037 1.00 95.69 81 GLU A N 1
ATOM 637 C CA . GLU A 1 81 ? 10.356 -3.501 0.693 1.00 95.69 81 GLU A CA 1
ATOM 638 C C . GLU A 1 81 ? 8.868 -3.146 0.607 1.00 95.69 81 GLU A C 1
ATOM 640 O O . GLU A 1 81 ? 8.246 -3.260 -0.450 1.00 95.69 81 GLU A O 1
ATOM 645 N N . VAL A 1 82 ? 8.295 -2.709 1.728 1.00 95.81 82 VAL A N 1
ATOM 646 C CA . VAL A 1 82 ? 6.935 -2.161 1.801 1.00 95.81 82 VAL A CA 1
ATOM 647 C C . VAL A 1 82 ? 7.021 -0.671 2.087 1.00 95.81 82 VAL A C 1
ATOM 649 O O . VAL A 1 82 ? 7.701 -0.262 3.023 1.00 95.81 82 VAL A O 1
ATOM 652 N N . VAL A 1 83 ? 6.312 0.138 1.309 1.00 94.12 83 VAL A N 1
ATOM 653 C CA . VAL A 1 83 ? 6.261 1.593 1.443 1.00 94.12 83 VAL A CA 1
ATOM 654 C C . VAL A 1 83 ? 4.873 2.003 1.921 1.00 94.12 83 VAL A C 1
ATOM 656 O O . VAL A 1 83 ? 3.870 1.681 1.282 1.00 94.12 83 VAL A O 1
ATOM 659 N N . LEU A 1 84 ? 4.827 2.717 3.042 1.00 90.94 84 LEU A N 1
ATOM 660 C CA . LEU A 1 84 ? 3.611 3.182 3.706 1.00 90.94 84 LEU A CA 1
ATOM 661 C C . LEU A 1 84 ? 3.663 4.701 3.913 1.00 90.94 84 LEU A C 1
ATOM 663 O O . LEU A 1 84 ? 4.744 5.247 4.156 1.00 90.94 84 LEU A O 1
ATOM 667 N N . PRO A 1 85 ? 2.520 5.408 3.898 1.00 86.88 85 PRO A N 1
ATOM 668 C CA . PRO A 1 85 ? 2.465 6.748 4.469 1.00 86.88 85 PRO A CA 1
ATOM 669 C C . PRO A 1 85 ? 2.849 6.694 5.957 1.00 86.88 85 PRO A C 1
ATOM 671 O O . PRO A 1 85 ? 2.635 5.686 6.629 1.00 86.88 85 PRO A O 1
ATOM 674 N N . TYR A 1 86 ? 3.447 7.757 6.492 1.00 78.44 86 TYR A N 1
ATOM 675 C CA . TYR A 1 86 ? 3.769 7.838 7.915 1.00 78.44 86 TYR A CA 1
ATOM 676 C C . TYR A 1 86 ? 2.484 7.840 8.746 1.00 78.44 86 TYR A C 1
ATOM 678 O O . TYR A 1 86 ? 1.618 8.688 8.550 1.00 78.44 86 TYR A O 1
ATOM 686 N N . LEU A 1 87 ? 2.385 6.900 9.689 1.00 74.25 87 LEU A N 1
ATOM 687 C CA . LEU A 1 87 ? 1.219 6.724 10.549 1.00 74.25 87 LEU A CA 1
ATOM 688 C C . LEU A 1 87 ? 1.613 6.997 11.998 1.00 74.25 87 LEU A C 1
ATOM 690 O O . LEU A 1 87 ? 2.322 6.207 12.620 1.00 74.25 87 LEU A O 1
ATOM 694 N N . ASN A 1 88 ? 1.144 8.115 12.549 1.00 78.31 88 ASN A N 1
ATOM 695 C CA . ASN A 1 88 ? 1.171 8.318 13.996 1.00 78.31 88 ASN A CA 1
ATOM 696 C C . ASN A 1 88 ? -0.014 7.595 14.667 1.00 78.31 88 ASN A C 1
ATOM 698 O O . ASN A 1 88 ? -0.943 7.144 13.998 1.00 78.31 88 ASN A O 1
ATOM 702 N N . GLU A 1 89 ? -0.009 7.509 16.000 1.00 80.25 89 GLU A N 1
ATOM 703 C CA . GLU A 1 89 ? -1.058 6.808 16.759 1.00 80.25 89 GLU A CA 1
ATOM 704 C C . GLU A 1 89 ? -2.474 7.334 16.455 1.00 80.25 89 GLU A C 1
ATOM 706 O O . GLU A 1 89 ? -3.418 6.551 16.371 1.00 80.25 89 GLU A O 1
ATOM 711 N N . SER A 1 90 ? -2.637 8.647 16.236 1.00 80.81 90 SER A N 1
ATOM 712 C CA . SER A 1 90 ? -3.938 9.239 15.886 1.00 80.81 90 SER A CA 1
ATOM 713 C C . SER A 1 90 ? -4.424 8.785 14.509 1.00 80.81 90 SER A C 1
ATOM 715 O O . SER A 1 90 ? -5.611 8.526 14.338 1.00 80.81 90 SER A O 1
ATOM 717 N N . MET A 1 91 ? -3.522 8.677 13.531 1.00 79.19 91 MET A N 1
ATOM 718 C CA . MET A 1 91 ? -3.845 8.196 12.184 1.00 79.19 91 MET A CA 1
ATOM 719 C C . MET A 1 91 ? -4.214 6.715 12.197 1.00 79.19 91 MET A C 1
ATOM 721 O O . MET A 1 91 ? -5.192 6.333 11.562 1.00 79.19 91 MET A O 1
ATOM 725 N N . VAL A 1 92 ? -3.490 5.887 12.959 1.00 81.06 92 VAL A N 1
ATOM 726 C CA . VAL A 1 92 ? -3.835 4.464 13.115 1.00 81.06 92 VAL A CA 1
ATOM 727 C C . VAL A 1 92 ? -5.228 4.314 13.729 1.00 81.06 92 VAL A C 1
ATOM 729 O O . VAL A 1 92 ? -6.043 3.556 13.206 1.00 81.06 92 VAL A O 1
ATOM 732 N N . LEU A 1 93 ? -5.539 5.076 14.782 1.00 84.00 93 LEU A N 1
ATOM 733 C CA . LEU A 1 93 ? -6.876 5.081 15.380 1.00 84.00 93 LEU A CA 1
ATOM 734 C C . LEU A 1 93 ? -7.958 5.562 14.407 1.00 84.00 93 LEU A C 1
ATOM 736 O O . LEU A 1 93 ? -9.044 4.990 14.393 1.00 84.00 93 LEU A O 1
ATOM 740 N N . ALA A 1 94 ? -7.672 6.570 13.580 1.00 82.25 94 ALA A N 1
ATOM 741 C CA . ALA A 1 94 ? -8.603 7.049 12.561 1.00 82.25 94 ALA A CA 1
ATOM 742 C C . ALA A 1 94 ? -8.918 5.966 11.515 1.00 82.25 94 ALA A C 1
ATOM 744 O O . ALA A 1 94 ? -10.082 5.770 11.164 1.00 82.25 94 ALA A O 1
ATOM 745 N N . ILE A 1 95 ? -7.903 5.214 11.074 1.00 79.12 95 ILE A N 1
ATOM 746 C CA . ILE A 1 95 ? -8.082 4.073 10.165 1.00 79.12 95 ILE A CA 1
ATOM 747 C C . ILE A 1 95 ? -8.891 2.966 10.856 1.00 79.12 95 ILE A C 1
ATOM 749 O O . ILE A 1 95 ? -9.862 2.470 10.293 1.00 79.12 95 ILE A O 1
ATOM 753 N N . MET A 1 96 ? -8.567 2.618 12.107 1.00 81.88 96 MET A N 1
ATOM 754 C CA . MET A 1 96 ? -9.342 1.630 12.871 1.00 81.88 96 MET A CA 1
ATOM 755 C C . MET A 1 96 ? -10.810 2.041 13.045 1.00 81.88 96 MET A C 1
ATOM 757 O O . MET A 1 96 ? -11.693 1.190 12.953 1.00 81.88 96 MET A O 1
ATOM 761 N N . ALA A 1 97 ? -11.077 3.326 13.284 1.00 83.25 97 ALA A N 1
ATOM 762 C CA . ALA A 1 97 ? -12.420 3.881 13.409 1.00 83.25 97 ALA A CA 1
ATOM 763 C C . ALA A 1 97 ? -13.211 3.778 12.094 1.00 83.25 97 ALA A C 1
ATOM 765 O O . ALA A 1 97 ? -14.354 3.313 12.104 1.00 83.25 97 ALA A O 1
ATOM 766 N N . ARG A 1 98 ? -12.584 4.114 10.956 1.00 80.25 98 ARG A N 1
ATOM 767 C CA . ARG A 1 98 ? -13.166 3.920 9.615 1.00 80.25 98 ARG A CA 1
ATOM 768 C C . ARG A 1 98 ? -13.524 2.460 9.370 1.00 80.25 98 ARG A C 1
ATOM 770 O O . ARG A 1 98 ? -14.652 2.148 8.999 1.00 80.25 98 ARG A O 1
ATOM 777 N N . GLU A 1 99 ? -12.571 1.571 9.606 1.00 78.12 99 GLU A N 1
ATOM 778 C CA . GLU A 1 99 ? -12.717 0.132 9.400 1.00 78.12 99 GLU A CA 1
ATOM 779 C C . GLU A 1 99 ? -13.777 -0.486 10.324 1.00 78.12 99 GLU A C 1
ATOM 781 O O . GLU A 1 99 ? -14.501 -1.407 9.935 1.00 78.12 99 GLU A O 1
ATOM 786 N N . ALA A 1 100 ? -13.901 0.014 11.558 1.00 81.00 100 ALA A N 1
ATOM 787 C CA . ALA A 1 100 ? -14.970 -0.379 12.471 1.00 81.00 100 ALA A CA 1
ATOM 788 C C . ALA A 1 100 ? -16.341 0.076 11.949 1.00 81.00 100 ALA A C 1
ATOM 790 O O . ALA A 1 100 ? -17.303 -0.691 12.012 1.00 81.00 100 ALA A O 1
ATOM 791 N N . SER A 1 101 ? -16.420 1.288 11.389 1.00 79.06 101 SER A N 1
ATOM 792 C CA . SER A 1 101 ? -17.648 1.840 10.807 1.00 79.06 101 SER A CA 1
ATOM 793 C C . SER A 1 101 ? -18.091 1.115 9.534 1.00 79.06 101 SER A C 1
ATOM 795 O O . SER A 1 101 ? -19.269 0.790 9.384 1.00 79.06 101 SER A O 1
ATOM 797 N N . SER A 1 102 ? -17.152 0.756 8.655 1.00 74.62 102 SER A N 1
ATOM 798 C CA . SER A 1 102 ? -17.435 -0.030 7.445 1.00 74.62 102 SER A CA 1
ATOM 799 C C . SER A 1 102 ? -17.712 -1.513 7.729 1.00 74.62 102 SER A C 1
ATOM 801 O O . SER A 1 102 ? -18.110 -2.256 6.830 1.00 74.62 102 SER A O 1
ATOM 803 N N . GLY A 1 103 ? -17.490 -1.968 8.968 1.00 74.50 103 GLY A N 1
ATOM 804 C CA . GLY A 1 103 ? -17.565 -3.378 9.351 1.00 74.50 103 GLY A CA 1
ATOM 805 C C . GLY A 1 103 ? -16.432 -4.234 8.770 1.00 74.50 103 GLY A C 1
ATOM 806 O O . GLY A 1 103 ? -16.511 -5.464 8.823 1.00 74.50 103 GLY A O 1
ATOM 807 N N . ALA A 1 104 ? -15.388 -3.610 8.215 1.00 71.06 104 ALA A N 1
ATOM 808 C CA . ALA A 1 104 ? -14.273 -4.279 7.552 1.00 71.06 104 ALA A CA 1
ATOM 809 C C . ALA A 1 104 ? -13.071 -4.557 8.476 1.00 71.06 104 ALA A C 1
ATOM 811 O O . ALA A 1 104 ? -12.166 -5.303 8.083 1.00 71.06 104 ALA A O 1
ATOM 812 N N . LEU A 1 105 ? -13.104 -4.057 9.723 1.00 74.19 105 LEU A N 1
ATOM 813 C CA . LEU A 1 105 ? -12.035 -4.218 10.712 1.00 74.19 105 LEU A CA 1
ATOM 814 C C . LEU A 1 105 ? -11.740 -5.693 11.028 1.00 74.19 105 LEU A C 1
ATOM 816 O O . LEU A 1 105 ? -12.361 -6.338 11.886 1.00 74.19 105 LEU A O 1
ATOM 820 N N . SER A 1 106 ? -10.735 -6.229 10.342 1.00 70.12 106 SER A N 1
ATOM 821 C CA . SER A 1 106 ? -10.318 -7.619 10.486 1.00 70.12 106 SER A CA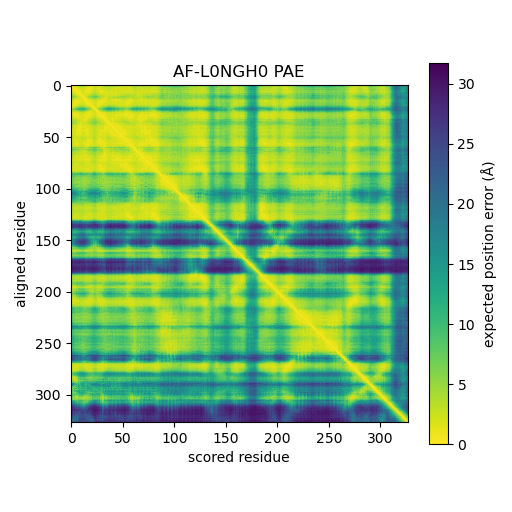 1
ATOM 822 C C . SER A 1 106 ? -9.338 -7.809 11.650 1.00 70.12 106 SER A C 1
ATOM 824 O O . SER A 1 106 ? -8.565 -6.921 12.003 1.00 70.12 106 SER A O 1
ATOM 826 N N . GLY A 1 107 ? -9.330 -9.004 12.251 1.00 68.62 107 GLY A N 1
ATOM 827 C CA . GLY A 1 107 ? -8.352 -9.341 13.296 1.00 68.62 107 GLY A CA 1
ATOM 828 C C . GLY A 1 107 ? -6.904 -9.293 12.796 1.00 68.62 107 GLY A C 1
ATOM 829 O O . GLY A 1 107 ? -6.024 -8.884 13.546 1.00 68.62 107 GLY A O 1
ATOM 830 N N . MET A 1 108 ? -6.690 -9.642 11.522 1.00 66.19 108 MET A N 1
ATOM 831 C CA . MET A 1 108 ? -5.396 -9.550 10.841 1.00 66.19 108 MET A CA 1
ATOM 832 C C . MET A 1 108 ? -4.931 -8.096 10.763 1.00 66.19 108 MET A C 1
ATOM 834 O O . MET A 1 108 ? -3.788 -7.807 11.101 1.00 66.19 108 MET A O 1
ATOM 838 N N . PHE A 1 109 ? -5.830 -7.189 10.376 1.00 69.94 109 PHE A N 1
ATOM 839 C CA . PHE A 1 109 ? -5.530 -5.767 10.287 1.00 69.94 109 PHE A CA 1
ATOM 840 C C . PHE A 1 109 ? -5.073 -5.201 11.635 1.00 69.94 109 PHE A C 1
ATOM 842 O O . PHE A 1 109 ? -4.012 -4.595 11.713 1.00 69.94 109 PHE A O 1
ATOM 849 N N . ILE A 1 110 ? -5.817 -5.499 12.707 1.00 71.81 110 ILE A N 1
ATOM 850 C CA . ILE A 1 110 ? -5.468 -5.068 14.070 1.00 71.81 110 ILE A CA 1
ATOM 851 C C . ILE A 1 110 ? -4.098 -5.620 14.493 1.00 71.81 110 ILE A C 1
ATOM 853 O O . ILE A 1 110 ? -3.291 -4.911 15.091 1.00 71.81 110 ILE A O 1
ATOM 857 N N . GLU A 1 111 ? -3.818 -6.890 14.186 1.00 70.94 111 GLU A N 1
ATOM 858 C CA . GLU A 1 111 ? -2.517 -7.506 14.469 1.00 70.94 111 GLU A CA 1
ATOM 859 C C . GLU A 1 111 ? -1.380 -6.823 13.709 1.00 70.94 111 GLU A C 1
ATOM 861 O O . GLU A 1 111 ? -0.343 -6.541 14.306 1.00 70.94 111 GLU A O 1
ATOM 866 N N . ALA A 1 112 ? -1.585 -6.519 12.426 1.00 70.62 112 ALA A N 1
ATOM 867 C CA . ALA A 1 112 ? -0.607 -5.811 11.613 1.00 70.62 112 ALA A CA 1
ATOM 868 C C . ALA A 1 112 ? -0.347 -4.401 12.155 1.00 70.62 112 ALA A C 1
ATOM 870 O O . ALA A 1 112 ? 0.806 -4.025 12.321 1.00 70.62 112 ALA A O 1
ATOM 871 N N . THR A 1 113 ? -1.388 -3.638 12.494 1.00 72.62 113 THR A N 1
ATOM 872 C CA . THR A 1 113 ? -1.232 -2.271 13.018 1.00 72.62 113 THR A CA 1
ATOM 873 C C . THR A 1 113 ? -0.572 -2.215 14.394 1.00 72.62 113 THR A C 1
ATOM 875 O O . THR A 1 113 ? 0.071 -1.218 14.707 1.00 72.62 113 THR A O 1
ATOM 878 N N . ASN A 1 114 ? -0.709 -3.266 15.210 1.00 74.31 114 ASN A N 1
ATOM 879 C CA . ASN A 1 114 ? -0.080 -3.327 16.531 1.00 74.31 114 ASN A CA 1
ATOM 880 C C . ASN A 1 114 ? 1.428 -3.617 16.453 1.00 74.31 114 ASN A C 1
ATOM 882 O O . ASN A 1 114 ? 2.184 -3.097 17.269 1.00 74.31 114 ASN A O 1
ATOM 886 N N . ASP A 1 115 ? 1.870 -4.432 15.488 1.00 79.38 115 ASP A N 1
ATOM 887 C CA . ASP A 1 115 ? 3.289 -4.735 15.262 1.00 79.38 115 ASP A CA 1
ATOM 888 C C . ASP A 1 115 ? 3.573 -4.973 13.769 1.00 79.38 115 ASP A C 1
ATOM 890 O O . ASP A 1 115 ? 3.693 -6.110 13.295 1.00 79.38 115 ASP A O 1
ATOM 894 N N . LEU A 1 116 ? 3.691 -3.873 13.017 1.00 82.62 116 LEU A N 1
ATOM 895 C CA . LEU A 1 116 ? 3.952 -3.911 11.574 1.00 82.62 116 LEU A CA 1
ATOM 896 C C . LEU A 1 116 ? 5.271 -4.631 11.266 1.00 82.62 116 LEU A C 1
ATOM 898 O O . LEU A 1 116 ? 5.341 -5.420 10.322 1.00 82.62 116 LEU A O 1
ATOM 902 N N . ALA A 1 117 ? 6.307 -4.389 12.072 1.00 86.00 117 ALA A N 1
ATOM 903 C CA . ALA A 1 117 ? 7.650 -4.914 11.850 1.00 86.00 117 ALA A CA 1
ATOM 904 C C . ALA A 1 117 ? 7.678 -6.443 11.900 1.00 86.00 117 ALA A C 1
ATOM 906 O O . ALA A 1 117 ? 8.210 -7.089 10.991 1.00 86.00 117 ALA A O 1
ATOM 907 N N . SER A 1 118 ? 7.074 -7.035 12.933 1.00 86.69 118 SER A N 1
ATOM 908 C CA . SER A 1 118 ? 6.969 -8.489 13.051 1.00 86.69 118 SER A CA 1
ATOM 909 C C . SER A 1 118 ? 5.961 -9.061 12.055 1.00 86.69 118 SER A C 1
ATOM 911 O O . SER A 1 118 ? 6.195 -10.129 11.482 1.00 86.69 118 SER A O 1
ATOM 913 N N . TRP A 1 119 ? 4.845 -8.368 11.799 1.00 87.88 119 TRP A N 1
ATOM 914 C CA . TRP A 1 119 ? 3.820 -8.857 10.877 1.00 87.88 119 TRP A CA 1
ATOM 915 C C . TRP A 1 119 ? 4.355 -9.004 9.447 1.00 87.88 119 TRP A C 1
ATOM 917 O O . TRP A 1 119 ? 4.208 -10.074 8.850 1.00 87.88 119 TRP A O 1
ATOM 927 N N . PHE A 1 120 ? 5.031 -7.978 8.925 1.00 90.88 120 PHE A N 1
ATOM 928 C CA . PHE A 1 120 ? 5.665 -8.012 7.605 1.00 90.88 120 PHE A CA 1
ATOM 929 C C . PHE A 1 120 ? 6.942 -8.868 7.604 1.00 90.88 120 PHE A C 1
ATOM 931 O O . PHE A 1 120 ? 7.139 -9.682 6.699 1.00 90.88 120 PHE A O 1
ATOM 938 N N . GLY A 1 121 ? 7.779 -8.758 8.642 1.00 90.62 121 GLY A N 1
ATOM 939 C CA . GLY A 1 121 ? 9.034 -9.510 8.753 1.00 90.62 121 GLY A CA 1
ATOM 940 C C . GLY A 1 121 ? 8.833 -11.026 8.777 1.00 90.62 121 GLY A C 1
ATOM 941 O O . GLY A 1 121 ? 9.512 -11.768 8.059 1.00 90.62 121 GLY A O 1
ATOM 942 N N . SER A 1 122 ? 7.829 -11.501 9.521 1.00 89.81 122 SER A N 1
ATOM 943 C CA . SER A 1 122 ? 7.475 -12.926 9.579 1.00 89.81 122 SER A CA 1
ATOM 944 C C . SER A 1 122 ? 7.004 -13.488 8.232 1.00 89.81 122 SER A C 1
ATOM 946 O O . SER A 1 122 ? 7.053 -14.703 8.032 1.00 89.81 122 SER A O 1
ATOM 948 N N . ARG A 1 123 ? 6.619 -12.611 7.295 1.00 91.75 123 ARG A N 1
ATOM 949 C CA . ARG A 1 123 ? 6.197 -12.918 5.920 1.00 91.75 123 ARG A CA 1
ATOM 950 C C . ARG A 1 123 ? 7.289 -12.694 4.873 1.00 91.75 123 ARG A C 1
ATOM 952 O O . ARG A 1 123 ? 7.036 -12.830 3.683 1.00 91.75 123 ARG A O 1
ATOM 959 N N . GLY A 1 124 ? 8.513 -12.397 5.306 1.00 91.56 124 GLY A N 1
ATOM 960 C CA . GLY A 1 124 ? 9.676 -12.297 4.426 1.00 91.56 124 GLY A CA 1
ATOM 961 C C . GLY A 1 124 ? 9.953 -10.905 3.866 1.00 91.56 124 GLY A C 1
ATOM 962 O O . GLY A 1 124 ? 10.883 -10.786 3.071 1.00 91.56 124 GLY A O 1
ATOM 963 N N . VAL A 1 125 ? 9.215 -9.879 4.301 1.00 95.25 125 VAL A N 1
ATOM 964 C CA . VAL A 1 125 ? 9.566 -8.482 4.018 1.00 95.25 125 VAL A CA 1
ATOM 965 C C . VAL A 1 125 ? 10.813 -8.101 4.803 1.00 95.25 125 VAL A C 1
ATOM 967 O O . VAL A 1 125 ? 10.925 -8.393 5.994 1.00 95.25 125 VAL A O 1
ATOM 970 N N . GLU A 1 126 ? 11.758 -7.453 4.133 1.00 94.06 126 GLU A N 1
ATOM 971 C CA . GLU A 1 126 ? 13.031 -7.052 4.734 1.00 94.06 126 GLU A CA 1
ATOM 972 C C . GLU A 1 126 ? 12.936 -5.675 5.368 1.00 94.06 126 GLU A C 1
ATOM 974 O O . GLU A 1 126 ? 13.450 -5.472 6.468 1.00 94.06 126 GLU A O 1
ATOM 979 N N . THR A 1 127 ? 12.252 -4.755 4.686 1.00 93.94 127 THR A N 1
ATOM 980 C CA . THR A 1 127 ? 12.217 -3.343 5.057 1.00 93.94 127 THR A CA 1
ATOM 981 C C . THR A 1 127 ? 10.811 -2.767 4.942 1.00 93.94 127 THR A C 1
ATOM 983 O O . THR A 1 127 ? 10.096 -3.032 3.977 1.00 93.94 127 THR A O 1
ATOM 986 N N . ILE A 1 128 ? 10.431 -1.943 5.915 1.00 93.38 128 ILE A N 1
ATOM 987 C CA . ILE A 1 128 ? 9.248 -1.087 5.883 1.00 93.38 128 ILE A CA 1
ATOM 988 C C . ILE A 1 128 ? 9.721 0.365 5.857 1.00 93.38 128 ILE A C 1
ATOM 990 O O . ILE A 1 128 ? 10.438 0.808 6.758 1.00 93.38 128 ILE A O 1
ATOM 994 N N . THR A 1 129 ? 9.294 1.108 4.845 1.00 92.75 129 THR A N 1
ATOM 995 C CA . THR A 1 129 ? 9.634 2.513 4.640 1.00 92.75 129 THR A CA 1
ATOM 996 C C . THR A 1 129 ? 8.411 3.388 4.858 1.00 92.75 129 THR A C 1
ATOM 998 O O . THR A 1 129 ? 7.427 3.282 4.130 1.00 92.75 129 THR A O 1
ATOM 1001 N N . PHE A 1 130 ? 8.488 4.285 5.838 1.00 90.12 130 PHE A N 1
ATOM 1002 C CA . PHE A 1 130 ? 7.461 5.285 6.105 1.00 90.12 130 PHE A CA 1
ATOM 1003 C C . PHE A 1 130 ? 7.777 6.593 5.391 1.00 90.12 130 PHE A C 1
ATOM 1005 O O . PHE A 1 130 ? 8.883 7.125 5.499 1.00 90.12 130 PHE A O 1
ATOM 1012 N N . LEU A 1 131 ? 6.783 7.146 4.710 1.00 88.06 131 LEU A N 1
ATOM 1013 C CA . LEU A 1 131 ? 6.893 8.414 4.006 1.00 88.06 131 LEU A CA 1
ATOM 1014 C C . LEU A 1 131 ? 6.276 9.544 4.813 1.00 88.06 131 LEU A C 1
ATOM 1016 O O . LEU A 1 131 ? 5.086 9.520 5.120 1.00 88.06 131 LEU A O 1
ATOM 1020 N N . GLY A 1 132 ? 7.078 10.556 5.139 1.00 79.75 132 GLY A N 1
ATOM 1021 C CA . GLY A 1 132 ? 6.546 11.793 5.702 1.00 79.75 132 GLY A CA 1
ATOM 1022 C C . GLY A 1 132 ? 5.587 12.480 4.725 1.00 79.75 132 GLY A C 1
ATOM 1023 O O . GLY A 1 132 ? 5.839 12.508 3.522 1.00 79.75 132 GLY A O 1
ATOM 1024 N N . GLY A 1 133 ? 4.501 13.050 5.245 1.00 68.44 133 GLY A N 1
ATOM 1025 C CA . GLY A 1 133 ? 3.670 13.989 4.493 1.00 68.44 133 GLY A CA 1
ATOM 1026 C C . GLY A 1 133 ? 4.137 15.431 4.689 1.00 68.44 133 GLY A C 1
ATOM 1027 O O . GLY A 1 133 ? 4.846 15.733 5.651 1.00 68.44 133 GLY A O 1
ATOM 1028 N N . SER A 1 134 ? 3.749 16.319 3.775 1.00 59.84 134 SER A N 1
ATOM 1029 C CA . SER A 1 134 ? 3.877 17.766 3.958 1.00 59.84 134 SER A CA 1
ATOM 1030 C C . SER A 1 134 ? 2.513 18.352 4.310 1.00 59.84 134 SER A C 1
ATOM 1032 O O . SER A 1 134 ? 1.550 18.101 3.594 1.00 59.84 134 SER A O 1
ATOM 1034 N N . ASP A 1 135 ? 2.441 19.162 5.368 1.00 53.66 135 ASP A N 1
ATOM 1035 C CA . ASP A 1 135 ? 1.213 19.864 5.786 1.00 53.66 135 ASP A CA 1
ATOM 1036 C C . ASP A 1 135 ? 0.773 20.972 4.806 1.00 53.66 135 ASP A C 1
ATOM 1038 O O . ASP A 1 135 ? -0.277 21.584 4.997 1.00 53.66 135 ASP A O 1
ATOM 1042 N N . ASP A 1 136 ? 1.586 21.264 3.787 1.00 47.91 136 ASP A N 1
ATOM 1043 C CA . ASP A 1 136 ? 1.338 22.329 2.821 1.00 47.91 136 ASP A CA 1
ATOM 1044 C C . ASP A 1 136 ? 0.708 21.757 1.543 1.00 47.91 136 ASP A C 1
ATOM 1046 O O . ASP A 1 136 ? 1.291 20.878 0.896 1.00 47.91 136 ASP A O 1
ATOM 1050 N N . ASP A 1 137 ? -0.428 22.334 1.128 1.00 44.53 137 ASP A N 1
ATOM 1051 C CA . ASP A 1 137 ? -1.152 22.108 -0.145 1.00 44.53 137 ASP A CA 1
ATOM 1052 C C . ASP A 1 137 ? -0.307 22.462 -1.404 1.00 44.53 137 ASP A C 1
ATOM 1054 O O . ASP A 1 137 ? -0.819 22.634 -2.512 1.00 44.53 137 ASP A O 1
ATOM 1058 N N . GLY A 1 138 ? 1.008 22.598 -1.240 1.00 44.09 138 GLY A N 1
ATOM 1059 C CA . GLY A 1 138 ? 1.986 22.998 -2.240 1.00 44.09 138 GLY A CA 1
ATOM 1060 C C . GLY A 1 138 ? 3.423 22.810 -1.754 1.00 44.09 138 GLY A C 1
ATOM 1061 O O . GLY A 1 138 ? 4.247 23.692 -1.984 1.00 44.09 138 GLY A O 1
ATOM 1062 N N . GLY A 1 139 ? 3.711 21.701 -1.056 1.00 46.88 139 GLY A N 1
ATOM 1063 C CA . GLY A 1 139 ? 5.071 21.347 -0.634 1.00 46.88 139 GLY A CA 1
ATOM 1064 C C . GLY A 1 139 ? 6.098 21.475 -1.768 1.00 46.88 139 GLY A C 1
ATOM 1065 O O . GLY A 1 139 ? 5.738 21.417 -2.948 1.00 46.88 139 GLY A O 1
ATOM 1066 N N . GLU A 1 140 ? 7.377 21.666 -1.414 1.00 51.41 140 GLU A N 1
ATOM 1067 C CA . GLU A 1 140 ? 8.461 21.678 -2.403 1.00 51.41 140 GLU A CA 1
ATOM 1068 C C . GLU A 1 140 ? 8.298 20.459 -3.318 1.00 51.41 140 GLU A C 1
ATOM 1070 O O . GLU A 1 140 ? 8.143 19.329 -2.846 1.00 51.41 140 GLU A O 1
ATOM 1075 N N . GLY A 1 141 ? 8.217 20.716 -4.628 1.00 56.78 141 GLY A N 1
ATOM 1076 C CA . GLY A 1 141 ? 7.980 19.678 -5.625 1.00 56.78 141 GLY A CA 1
ATOM 1077 C C . GLY A 1 141 ? 8.987 18.529 -5.500 1.00 56.78 141 GLY A C 1
ATOM 1078 O O . GLY A 1 141 ? 10.009 18.661 -4.823 1.00 56.78 141 GLY A O 1
ATOM 1079 N N . PRO A 1 142 ? 8.726 17.388 -6.157 1.00 67.62 142 PRO A N 1
ATOM 1080 C CA . PRO A 1 142 ? 9.578 16.216 -6.017 1.00 67.62 142 PRO A CA 1
ATOM 1081 C C . PRO A 1 142 ? 11.047 16.559 -6.263 1.00 67.62 142 PRO A C 1
ATOM 1083 O O . PRO A 1 142 ? 11.379 17.278 -7.207 1.00 67.62 142 PRO A O 1
ATOM 1086 N N . ILE A 1 143 ? 11.932 16.014 -5.431 1.00 67.44 143 ILE A N 1
ATOM 1087 C CA . ILE A 1 143 ? 13.371 16.197 -5.613 1.00 67.44 143 ILE A CA 1
ATOM 1088 C C . ILE A 1 143 ? 13.790 15.332 -6.805 1.00 67.44 143 ILE A C 1
ATOM 1090 O O . ILE A 1 143 ? 13.845 14.101 -6.707 1.00 67.44 143 ILE A O 1
ATOM 1094 N N . LEU A 1 144 ? 14.034 15.985 -7.943 1.00 69.50 144 LEU A N 1
ATOM 1095 C CA . LEU A 1 144 ? 14.434 15.364 -9.207 1.00 69.50 144 LEU A CA 1
ATOM 1096 C C . LEU A 1 144 ? 15.954 15.466 -9.414 1.00 69.50 144 LEU A C 1
ATOM 1098 O O . LEU A 1 144 ? 16.581 16.397 -8.904 1.00 69.50 144 LEU A O 1
ATOM 1102 N N . PRO A 1 145 ? 16.572 14.523 -10.146 1.00 63.50 145 PRO A N 1
ATOM 1103 C CA . PRO A 1 145 ? 18.000 14.555 -10.406 1.00 63.50 145 PRO A CA 1
ATOM 1104 C C . PRO A 1 145 ? 18.315 15.617 -11.468 1.00 63.50 145 PRO A C 1
ATOM 1106 O O . PRO A 1 145 ? 17.493 15.920 -12.335 1.00 63.50 145 PRO A O 1
ATOM 1109 N N . ILE A 1 146 ? 19.525 16.171 -11.403 1.00 56.66 146 ILE A N 1
ATOM 1110 C CA . ILE A 1 146 ? 19.977 17.236 -12.310 1.00 56.66 146 ILE A CA 1
ATOM 1111 C C . ILE A 1 146 ? 20.455 16.655 -13.657 1.00 56.66 146 ILE A C 1
ATOM 1113 O O . ILE A 1 146 ? 20.267 17.299 -14.685 1.00 56.66 146 ILE A O 1
ATOM 1117 N N . ASP A 1 147 ? 20.966 15.415 -13.669 1.00 64.62 147 ASP A N 1
ATOM 1118 C CA . ASP A 1 147 ? 21.495 14.735 -14.860 1.00 64.62 147 ASP A CA 1
ATOM 1119 C C . ASP A 1 147 ? 20.798 13.382 -15.102 1.00 64.62 147 ASP A C 1
ATOM 1121 O O . ASP A 1 147 ? 20.987 12.418 -14.356 1.00 64.62 147 ASP A O 1
ATOM 1125 N N . LEU A 1 148 ? 19.990 13.306 -16.166 1.00 65.25 148 LEU A N 1
ATOM 1126 C CA . LEU A 1 148 ? 19.336 12.074 -16.627 1.00 65.25 148 LEU A CA 1
ATOM 1127 C C . LEU A 1 148 ? 20.185 11.394 -17.708 1.00 65.25 148 LEU A C 1
ATOM 1129 O O . LEU A 1 148 ? 20.522 12.024 -18.712 1.00 65.25 148 LEU A O 1
ATOM 1133 N N . SER A 1 149 ? 20.473 10.103 -17.554 1.00 64.38 149 SER A N 1
ATOM 1134 C CA . SER A 1 149 ? 21.139 9.296 -18.578 1.00 64.38 149 SER A CA 1
ATOM 1135 C C . SER A 1 149 ? 20.129 8.725 -19.585 1.00 64.38 149 SER A C 1
ATOM 1137 O O . SER A 1 149 ? 19.006 8.344 -19.242 1.00 64.38 149 SER A O 1
ATOM 1139 N N . ASP A 1 150 ? 20.524 8.692 -20.864 1.00 56.75 150 ASP A N 1
ATOM 1140 C CA . ASP A 1 150 ? 19.751 8.060 -21.950 1.00 56.75 150 ASP A CA 1
ATOM 1141 C C . ASP A 1 150 ? 20.089 6.571 -22.139 1.00 56.75 150 ASP A C 1
ATOM 1143 O O . ASP A 1 150 ? 19.325 5.817 -22.744 1.00 56.75 150 ASP A O 1
ATOM 1147 N N . ASP A 1 151 ? 21.210 6.131 -21.569 1.00 55.66 151 ASP A N 1
ATOM 1148 C CA . ASP A 1 151 ? 21.789 4.815 -21.819 1.00 55.66 151 ASP A CA 1
ATOM 1149 C C . ASP A 1 151 ? 21.297 3.783 -20.798 1.00 55.66 151 ASP A C 1
ATOM 1151 O O . ASP A 1 151 ? 21.994 3.390 -19.863 1.00 55.66 151 ASP A O 1
ATOM 1155 N N . GLY A 1 152 ? 20.075 3.299 -21.003 1.00 52.69 152 GLY A N 1
ATOM 1156 C CA . GLY A 1 152 ? 19.491 2.196 -20.237 1.00 52.69 152 GLY A CA 1
ATOM 1157 C C . GLY A 1 152 ? 19.963 0.802 -20.674 1.00 52.69 152 GLY A C 1
ATOM 1158 O O . GLY A 1 152 ? 19.137 -0.112 -20.670 1.00 52.69 152 GLY A O 1
ATOM 1159 N N . ASP A 1 153 ? 21.224 0.635 -21.091 1.00 54.16 153 ASP A N 1
ATOM 1160 C CA . ASP A 1 153 ? 21.631 -0.564 -21.842 1.00 54.16 153 ASP A CA 1
ATOM 1161 C C . ASP A 1 153 ? 22.720 -1.456 -21.230 1.00 54.16 153 ASP A C 1
ATOM 1163 O O . ASP A 1 153 ? 22.833 -2.589 -21.695 1.00 54.16 153 ASP A O 1
ATOM 1167 N N . GLU A 1 154 ? 23.473 -1.070 -20.188 1.00 54.25 154 GLU A N 1
ATOM 1168 C CA . GLU A 1 154 ? 24.653 -1.895 -19.831 1.00 54.25 154 GLU A CA 1
ATOM 1169 C C . GLU A 1 154 ? 24.794 -2.404 -18.397 1.00 54.25 154 GLU A C 1
ATOM 1171 O O . GLU A 1 154 ? 25.377 -3.475 -18.231 1.00 54.25 154 GLU A O 1
ATOM 1176 N N . ASP A 1 155 ? 24.171 -1.806 -17.386 1.00 57.34 155 ASP A N 1
ATOM 1177 C CA . ASP A 1 155 ? 24.395 -2.234 -16.001 1.00 57.34 155 ASP A CA 1
ATOM 1178 C C . ASP A 1 155 ? 23.091 -2.293 -15.208 1.00 57.34 155 ASP A C 1
ATOM 1180 O O . ASP A 1 155 ? 22.162 -1.521 -15.448 1.00 57.34 155 ASP A O 1
ATOM 1184 N N . GLY A 1 156 ? 23.007 -3.264 -14.295 1.00 65.19 156 GLY A N 1
ATOM 1185 C CA . GLY A 1 156 ? 21.829 -3.470 -13.460 1.00 65.19 156 GLY A CA 1
ATOM 1186 C C . GLY A 1 156 ? 21.459 -2.208 -12.687 1.00 65.19 156 GLY A C 1
ATOM 1187 O O . GLY A 1 156 ? 22.337 -1.503 -12.192 1.00 65.19 156 GLY A O 1
ATOM 1188 N N . TYR A 1 157 ? 20.161 -1.925 -12.595 1.00 73.00 157 TYR A N 1
ATOM 1189 C CA . TYR A 1 157 ? 19.687 -0.748 -11.872 1.00 73.00 157 TYR A CA 1
ATOM 1190 C C . TYR A 1 157 ? 19.645 -1.000 -10.382 1.00 73.00 157 TYR A C 1
ATOM 1192 O O . TYR A 1 157 ? 19.263 -2.086 -9.938 1.00 73.00 157 TYR A O 1
ATOM 1200 N N . VAL A 1 158 ? 19.955 0.044 -9.626 1.00 76.88 158 VAL A N 1
ATOM 1201 C CA . VAL A 1 158 ? 19.696 0.088 -8.193 1.00 76.88 158 VAL A CA 1
ATOM 1202 C C . VAL A 1 158 ? 18.594 1.121 -7.960 1.00 76.88 158 VAL A C 1
ATOM 1204 O O . VAL A 1 158 ? 18.770 2.277 -8.350 1.00 76.88 158 VAL A O 1
ATOM 1207 N N . PRO A 1 159 ? 17.434 0.727 -7.402 1.00 81.44 159 PRO A N 1
ATOM 1208 C CA . PRO A 1 159 ? 16.458 1.694 -6.926 1.00 81.44 159 PRO A CA 1
ATOM 1209 C C . PRO A 1 159 ? 17.059 2.432 -5.730 1.00 81.44 159 PRO A C 1
ATOM 1211 O O . PRO A 1 159 ? 17.459 1.811 -4.744 1.00 81.44 159 PRO A O 1
ATOM 1214 N N . GLU A 1 160 ? 17.121 3.752 -5.812 1.00 86.19 160 GLU A N 1
ATOM 1215 C CA . GLU A 1 160 ? 17.635 4.593 -4.740 1.00 86.19 160 GLU A CA 1
ATOM 1216 C C . GLU A 1 160 ? 16.632 5.689 -4.408 1.00 86.19 160 GLU A C 1
ATOM 1218 O O . GLU A 1 160 ? 16.060 6.340 -5.288 1.00 86.19 160 GLU A O 1
ATOM 1223 N N . TRP A 1 161 ? 16.424 5.889 -3.110 1.00 89.56 161 TRP A N 1
ATOM 1224 C CA . TRP A 1 161 ? 15.745 7.069 -2.607 1.00 89.56 161 TRP A CA 1
ATOM 1225 C C . TRP A 1 161 ? 16.652 8.283 -2.814 1.00 89.56 161 TRP A C 1
ATOM 1227 O O . TRP A 1 161 ? 17.813 8.265 -2.409 1.00 89.56 161 TRP A O 1
ATOM 1237 N N . THR A 1 162 ? 16.122 9.370 -3.378 1.00 86.00 162 THR A N 1
ATOM 1238 C CA . THR A 1 162 ? 16.886 10.623 -3.549 1.00 86.00 162 THR A CA 1
ATOM 1239 C C . THR A 1 162 ? 17.342 11.248 -2.242 1.00 86.00 162 THR A C 1
ATOM 1241 O O . THR A 1 162 ? 18.254 12.073 -2.230 1.00 86.00 162 THR A O 1
ATOM 1244 N N . GLN A 1 163 ? 16.696 10.873 -1.144 1.00 84.31 163 GLN A N 1
ATOM 1245 C CA . GLN A 1 163 ? 17.082 11.230 0.207 1.00 84.31 163 GLN A CA 1
ATOM 1246 C C . GLN A 1 163 ? 17.333 9.945 0.995 1.00 84.31 163 GLN A C 1
ATOM 1248 O O . GLN A 1 163 ? 16.490 9.047 0.962 1.00 84.31 163 GLN A O 1
ATOM 1253 N N . PRO A 1 164 ? 18.460 9.839 1.716 1.00 83.88 164 PRO A N 1
ATOM 1254 C CA . PRO A 1 164 ? 18.788 8.628 2.448 1.00 83.88 164 PRO A CA 1
ATOM 1255 C C . PRO A 1 164 ? 17.731 8.362 3.531 1.00 83.88 164 PRO A C 1
ATOM 1257 O O . PRO A 1 164 ? 17.450 9.257 4.342 1.00 83.88 164 PRO A O 1
ATOM 1260 N N . PRO A 1 165 ? 17.160 7.147 3.583 1.00 88.06 165 PRO A N 1
ATOM 1261 C CA . PRO A 1 165 ? 16.258 6.769 4.657 1.00 88.06 165 PRO A CA 1
ATOM 1262 C C . PRO A 1 165 ? 16.943 6.849 6.024 1.00 88.06 165 PRO A C 1
ATOM 1264 O O . PRO A 1 165 ? 18.126 6.537 6.178 1.00 88.06 165 PRO A O 1
ATOM 1267 N N . ARG A 1 166 ? 16.182 7.245 7.044 1.00 88.38 166 ARG A N 1
ATOM 1268 C CA . ARG A 1 166 ? 16.615 7.252 8.444 1.00 88.38 166 ARG A CA 1
ATOM 1269 C C . ARG A 1 166 ? 16.053 6.027 9.150 1.00 88.38 166 ARG A C 1
ATOM 1271 O O . ARG A 1 166 ? 14.844 5.822 9.138 1.00 88.38 166 ARG A O 1
ATOM 1278 N N . LEU A 1 167 ? 16.913 5.232 9.780 1.00 85.06 167 LEU A N 1
ATOM 1279 C CA . LEU A 1 167 ? 16.484 4.060 10.544 1.00 85.06 167 LEU A CA 1
ATOM 1280 C C . LEU A 1 167 ? 15.598 4.483 11.727 1.00 85.06 167 LEU A C 1
ATOM 1282 O O . LEU A 1 167 ? 15.952 5.392 12.478 1.00 85.06 167 LEU A O 1
ATOM 1286 N N . MET A 1 168 ? 14.472 3.799 11.909 1.00 77.81 168 MET A N 1
ATOM 1287 C CA . MET A 1 168 ? 13.581 3.977 13.050 1.00 77.81 168 MET A CA 1
ATOM 1288 C C . MET A 1 168 ? 13.908 2.923 14.108 1.00 77.81 168 MET A C 1
ATOM 1290 O O . MET A 1 168 ? 13.540 1.759 13.981 1.00 77.81 168 MET A O 1
ATOM 1294 N N . THR A 1 169 ? 14.611 3.322 15.164 1.00 57.50 169 THR A N 1
ATOM 1295 C CA . THR A 1 169 ? 15.003 2.423 16.266 1.00 57.50 169 THR A CA 1
ATOM 1296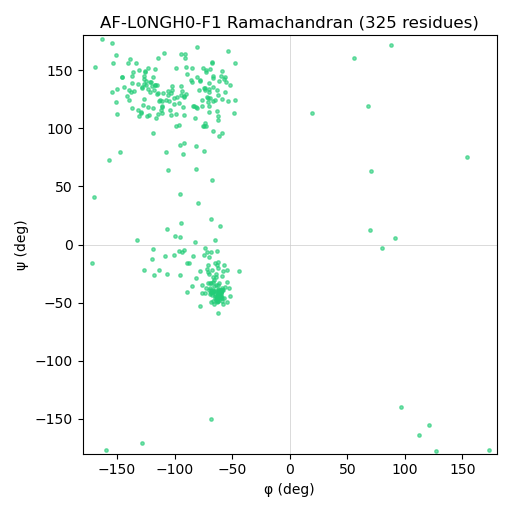 C C . THR A 1 169 ? 13.925 2.232 17.340 1.00 57.50 169 THR A C 1
ATOM 1298 O O . THR A 1 169 ? 14.082 1.363 18.189 1.00 57.50 169 THR A O 1
ATOM 1301 N N . GLU A 1 170 ? 12.839 3.014 17.323 1.00 50.72 170 GLU A N 1
ATOM 1302 C CA . GLU A 1 170 ? 11.873 3.094 18.438 1.00 50.72 170 GLU A CA 1
ATOM 1303 C C . GLU A 1 170 ? 10.581 2.280 18.258 1.00 50.72 170 GLU A C 1
ATOM 1305 O O . GLU A 1 170 ? 9.826 2.126 19.213 1.00 50.72 170 GLU A O 1
ATOM 1310 N N . LEU A 1 171 ? 10.319 1.714 17.076 1.00 48.12 171 LEU A N 1
ATOM 1311 C CA . LEU A 1 171 ? 9.102 0.924 16.811 1.00 48.12 171 LEU A CA 1
ATOM 1312 C C . LEU A 1 171 ? 9.303 -0.590 17.018 1.00 48.12 171 LEU A C 1
ATOM 1314 O O . LEU A 1 171 ? 8.523 -1.408 16.536 1.00 48.12 171 LEU A O 1
ATOM 1318 N N . VAL A 1 172 ? 10.358 -0.980 17.739 1.00 43.12 172 VAL A N 1
ATOM 1319 C CA . VAL A 1 172 ? 10.759 -2.382 17.887 1.00 43.12 172 VAL A CA 1
ATOM 1320 C C . VAL A 1 172 ? 10.117 -3.024 19.120 1.00 43.12 172 VAL A C 1
ATOM 1322 O O . VAL A 1 172 ? 10.517 -2.761 20.250 1.00 43.12 172 VAL A O 1
ATOM 1325 N N . ALA A 1 173 ? 9.213 -3.959 18.820 1.00 40.41 173 ALA A N 1
ATOM 1326 C CA . ALA A 1 173 ? 8.773 -5.110 19.607 1.00 40.41 173 ALA A CA 1
ATOM 1327 C C . ALA A 1 173 ? 7.965 -4.849 20.891 1.00 40.41 173 ALA A C 1
ATOM 1329 O O . ALA A 1 173 ? 8.452 -4.325 21.891 1.00 40.41 173 ALA A O 1
ATOM 1330 N N . ASP A 1 174 ? 6.741 -5.383 20.888 1.00 43.50 174 ASP A N 1
ATOM 1331 C CA . ASP A 1 174 ? 5.990 -5.688 22.103 1.00 43.50 174 ASP A CA 1
ATOM 1332 C C . ASP A 1 174 ? 6.849 -6.573 23.041 1.00 43.50 174 ASP A C 1
ATOM 1334 O O . ASP A 1 174 ? 7.298 -7.654 22.631 1.00 43.50 174 ASP A O 1
ATOM 1338 N N . PRO A 1 175 ? 7.097 -6.156 24.299 1.00 42.25 175 PRO A N 1
ATOM 1339 C CA . PRO A 1 175 ? 7.804 -6.971 25.284 1.00 42.25 175 PRO A CA 1
ATOM 1340 C C . PRO A 1 175 ? 7.081 -8.288 25.632 1.00 42.25 175 PRO A C 1
ATOM 1342 O O . PRO A 1 175 ? 7.716 -9.192 26.175 1.00 42.25 175 PRO A O 1
ATOM 1345 N N . ASN A 1 176 ? 5.798 -8.449 25.284 1.00 44.66 176 ASN A N 1
ATOM 1346 C CA . ASN A 1 176 ? 4.998 -9.658 25.513 1.00 44.66 176 ASN A CA 1
ATOM 1347 C C . ASN A 1 176 ? 4.961 -10.609 24.302 1.00 44.66 176 ASN A C 1
ATOM 1349 O O . ASN A 1 176 ? 3.917 -11.170 23.961 1.00 44.66 176 ASN A O 1
ATOM 1353 N N . ARG A 1 177 ? 6.113 -10.835 23.658 1.00 51.56 177 ARG A N 1
ATOM 1354 C CA . ARG A 1 177 ? 6.276 -11.827 22.580 1.00 51.56 177 ARG A CA 1
ATOM 1355 C C . ARG A 1 177 ? 5.678 -13.190 22.958 1.00 51.56 177 ARG A C 1
ATOM 1357 O O . ARG A 1 177 ? 6.236 -13.920 23.776 1.00 51.56 177 ARG A O 1
ATOM 1364 N N . VAL A 1 178 ? 4.607 -13.592 22.272 1.00 41.53 178 VAL A N 1
ATOM 1365 C CA . VAL A 1 178 ? 4.177 -14.995 22.233 1.00 41.53 178 VAL A CA 1
ATOM 1366 C C . VAL A 1 178 ? 5.018 -15.714 21.179 1.00 41.53 178 VAL A C 1
ATOM 1368 O O . VAL A 1 178 ? 4.892 -15.486 19.977 1.00 41.53 178 VAL A O 1
ATOM 1371 N N . GLN A 1 179 ? 5.916 -16.571 21.653 1.00 40.62 179 GLN A N 1
ATOM 1372 C CA . GLN A 1 179 ? 6.813 -17.400 20.852 1.00 40.62 179 GLN A CA 1
ATOM 1373 C C . GLN A 1 179 ? 5.996 -18.365 19.975 1.00 40.62 179 GLN A C 1
ATOM 1375 O O . GLN A 1 179 ? 5.405 -19.315 20.485 1.00 40.62 179 GLN A O 1
ATOM 1380 N N . GLY A 1 180 ? 5.924 -18.122 18.660 1.00 41.78 180 GLY A N 1
ATOM 1381 C CA . GLY A 1 180 ? 5.141 -19.006 17.784 1.00 41.78 180 GLY A CA 1
ATOM 1382 C C . GLY A 1 180 ? 5.226 -18.816 16.267 1.00 41.78 180 GLY A C 1
ATOM 1383 O O . GLY A 1 180 ? 4.845 -19.733 15.543 1.00 41.78 180 GLY A O 1
ATOM 1384 N N . ARG A 1 181 ? 5.735 -17.699 15.734 1.00 45.47 181 ARG A N 1
ATOM 1385 C CA . ARG A 1 181 ? 5.916 -17.508 14.281 1.00 45.47 181 ARG A CA 1
ATOM 1386 C C . ARG A 1 181 ? 7.220 -16.756 14.019 1.00 45.47 181 ARG A C 1
ATOM 1388 O O . ARG A 1 181 ? 7.411 -15.722 14.631 1.00 45.47 181 ARG A O 1
ATOM 1395 N N . SER A 1 182 ? 8.075 -17.315 13.149 1.00 53.53 182 SER A N 1
ATOM 1396 C CA . SER A 1 182 ? 9.283 -16.734 12.518 1.00 53.53 182 SER A CA 1
ATOM 1397 C C . SER A 1 182 ? 9.894 -15.498 13.206 1.00 53.53 182 SER A C 1
ATOM 1399 O O . SER A 1 182 ? 9.334 -14.412 13.125 1.00 53.53 182 SER A O 1
ATOM 1401 N N . ASP A 1 183 ? 11.102 -15.628 13.766 1.00 68.06 183 ASP A N 1
ATOM 1402 C CA . ASP A 1 183 ? 11.834 -14.551 14.469 1.00 68.06 183 ASP A CA 1
ATOM 1403 C C . ASP A 1 183 ? 12.258 -13.351 13.589 1.00 68.06 183 ASP A C 1
ATOM 1405 O O . ASP A 1 183 ? 12.970 -12.456 14.055 1.00 68.06 183 ASP A O 1
ATOM 1409 N N . ARG A 1 184 ? 11.878 -13.326 12.305 1.00 81.69 184 ARG A N 1
ATOM 1410 C CA . ARG A 1 184 ? 12.236 -12.249 11.377 1.00 81.69 184 ARG A CA 1
ATOM 1411 C C . ARG A 1 184 ? 11.381 -11.014 11.641 1.00 81.69 184 ARG A C 1
ATOM 1413 O O . ARG A 1 184 ? 10.158 -11.067 11.563 1.00 81.69 184 ARG A O 1
ATOM 1420 N N . VAL A 1 185 ? 12.053 -9.898 11.889 1.00 87.12 185 VAL A N 1
ATOM 1421 C CA . VAL A 1 185 ? 11.460 -8.569 12.059 1.00 87.12 185 VAL A CA 1
ATOM 1422 C C . VAL A 1 185 ? 11.969 -7.702 10.913 1.00 87.12 185 VAL A C 1
ATOM 1424 O O . VAL A 1 185 ? 13.175 -7.685 10.661 1.00 87.12 185 VAL A O 1
ATOM 1427 N N . ALA A 1 186 ? 11.067 -7.025 10.205 1.00 90.31 186 ALA A N 1
ATOM 1428 C CA . ALA A 1 186 ? 11.448 -6.115 9.131 1.00 90.31 186 ALA A CA 1
ATOM 1429 C C . ALA A 1 186 ? 12.129 -4.865 9.711 1.00 90.31 186 ALA A C 1
ATOM 1431 O O . ALA A 1 186 ? 11.694 -4.327 10.731 1.00 90.31 186 ALA A O 1
ATOM 1432 N N . ALA A 1 187 ? 13.188 -4.388 9.059 1.00 91.00 187 ALA A N 1
ATOM 1433 C CA . ALA A 1 187 ? 13.813 -3.117 9.403 1.00 91.00 187 ALA A CA 1
ATOM 1434 C C . ALA A 1 187 ? 12.843 -1.970 9.100 1.00 91.00 187 ALA A C 1
ATOM 1436 O O . ALA A 1 187 ? 12.231 -1.938 8.037 1.00 91.00 187 ALA A O 1
ATOM 1437 N N . MET A 1 188 ? 12.711 -1.014 10.014 1.00 89.44 188 MET A N 1
ATOM 1438 C CA . MET A 1 188 ? 11.854 0.152 9.812 1.00 89.44 188 MET A CA 1
ATOM 1439 C C . MET A 1 188 ? 12.709 1.377 9.532 1.00 89.44 188 MET A C 1
ATOM 1441 O O . MET A 1 188 ? 13.667 1.655 10.254 1.00 89.44 188 MET A O 1
ATOM 1445 N N . GLN A 1 189 ? 12.350 2.123 8.498 1.00 91.25 189 GLN A N 1
ATOM 1446 C CA . GLN A 1 189 ? 13.013 3.364 8.128 1.00 91.25 189 GLN A CA 1
ATOM 1447 C C . GLN A 1 189 ? 11.994 4.426 7.726 1.00 91.25 189 GLN A C 1
ATOM 1449 O O . GLN A 1 189 ? 10.861 4.117 7.369 1.00 91.25 189 GLN A O 1
ATOM 1454 N N . GLN A 1 190 ? 12.405 5.686 7.774 1.00 89.56 190 GLN A N 1
ATOM 1455 C CA . GLN A 1 190 ? 11.590 6.822 7.376 1.00 89.56 190 GLN A CA 1
ATOM 1456 C C . GLN A 1 190 ? 12.312 7.653 6.324 1.00 89.56 190 GLN A C 1
ATOM 1458 O O . GLN A 1 190 ? 13.514 7.905 6.433 1.00 89.56 190 GLN A O 1
ATOM 1463 N N . VAL A 1 191 ? 11.562 8.132 5.340 1.00 89.12 191 VAL A N 1
ATOM 1464 C CA . VAL A 1 191 ? 12.037 9.072 4.328 1.00 89.12 191 VAL A CA 1
ATOM 1465 C C . VAL A 1 191 ? 11.223 10.365 4.425 1.00 89.12 191 VAL A C 1
ATOM 1467 O O . VAL A 1 191 ? 10.039 10.361 4.773 1.00 89.12 191 VAL A O 1
ATOM 1470 N N . VAL A 1 192 ? 11.888 11.493 4.180 1.00 84.50 192 VAL A N 1
ATOM 1471 C CA . VAL A 1 192 ? 11.273 12.826 4.207 1.00 84.50 192 VAL A CA 1
ATOM 1472 C C . VAL A 1 192 ? 10.270 13.010 3.063 1.00 84.50 192 VAL A C 1
ATOM 1474 O O . VAL A 1 192 ? 10.368 12.353 2.026 1.00 84.50 192 VAL A O 1
ATOM 1477 N N . ALA A 1 193 ? 9.322 13.931 3.246 1.00 82.19 193 ALA A N 1
ATOM 1478 C CA . ALA A 1 193 ? 8.384 14.320 2.197 1.00 82.19 193 ALA A CA 1
ATOM 1479 C C . ALA A 1 193 ? 9.128 14.809 0.937 1.00 82.19 193 ALA A C 1
ATOM 1481 O O . ALA A 1 193 ? 10.187 15.430 1.036 1.00 82.19 193 ALA A O 1
ATOM 1482 N N . GLY A 1 194 ? 8.579 14.512 -0.244 1.00 79.00 194 GLY A N 1
ATOM 1483 C CA . GLY A 1 194 ? 9.156 14.906 -1.539 1.00 79.00 194 GLY A CA 1
ATOM 1484 C C . GLY A 1 194 ? 10.301 14.017 -2.045 1.00 79.00 194 GLY A C 1
ATOM 1485 O O . GLY A 1 194 ? 10.791 14.226 -3.159 1.00 79.00 194 GLY A O 1
ATOM 1486 N N . ALA A 1 195 ? 10.722 13.012 -1.270 1.00 85.62 195 ALA A N 1
ATOM 1487 C CA . ALA A 1 195 ? 11.684 12.025 -1.738 1.00 85.62 195 ALA A CA 1
ATOM 1488 C C . ALA A 1 195 ? 11.099 11.152 -2.854 1.00 85.62 195 ALA A C 1
ATOM 1490 O O . ALA A 1 195 ? 9.927 10.777 -2.839 1.00 85.62 195 ALA A O 1
ATOM 1491 N N . THR A 1 196 ? 11.947 10.811 -3.818 1.00 87.12 196 THR A N 1
ATOM 1492 C CA . THR A 1 196 ? 11.571 10.032 -4.998 1.00 87.12 196 THR A CA 1
ATOM 1493 C C . THR A 1 196 ? 12.427 8.783 -5.081 1.00 87.12 196 THR A C 1
ATOM 1495 O O . THR A 1 196 ? 13.559 8.770 -4.597 1.00 87.12 196 THR A O 1
ATOM 1498 N N . ILE A 1 197 ? 11.887 7.730 -5.684 1.00 90.00 197 ILE A N 1
ATOM 1499 C CA . ILE A 1 197 ? 12.654 6.538 -6.024 1.00 90.00 197 ILE A CA 1
ATOM 1500 C C . ILE A 1 197 ? 13.079 6.674 -7.473 1.00 90.00 197 ILE A C 1
ATOM 1502 O O . ILE A 1 197 ? 12.252 6.806 -8.383 1.00 90.00 197 ILE A O 1
ATOM 1506 N N . GLN A 1 198 ? 14.386 6.627 -7.669 1.00 84.50 198 GLN A N 1
ATOM 1507 C CA . GLN A 1 198 ? 15.014 6.695 -8.973 1.00 84.50 198 GLN A CA 1
ATOM 1508 C C . GLN A 1 198 ? 15.757 5.407 -9.250 1.00 84.50 198 GLN A C 1
ATOM 1510 O O . GLN A 1 198 ? 16.235 4.729 -8.344 1.00 84.50 198 GLN A O 1
ATOM 1515 N N . LEU A 1 199 ? 15.854 5.072 -10.529 1.00 79.12 199 LEU A N 1
ATOM 1516 C CA . LEU A 1 199 ? 16.619 3.921 -10.969 1.00 79.12 199 LEU A CA 1
ATOM 1517 C C . LEU A 1 199 ? 17.979 4.405 -11.446 1.00 79.12 199 LEU A C 1
ATOM 1519 O O . LEU A 1 199 ? 18.086 5.104 -12.455 1.00 79.12 199 LEU A O 1
ATOM 1523 N N . MET A 1 200 ? 19.010 4.035 -10.697 1.00 78.44 200 MET A N 1
ATOM 1524 C CA . MET A 1 200 ? 20.382 4.456 -10.941 1.00 78.44 200 MET A CA 1
ATOM 1525 C C . MET A 1 200 ? 21.121 3.417 -11.777 1.00 78.44 200 MET A C 1
ATOM 1527 O O . MET A 1 200 ? 21.025 2.219 -11.522 1.00 78.44 200 MET A O 1
ATOM 1531 N N . THR A 1 201 ? 21.887 3.885 -12.760 1.00 76.38 201 THR A N 1
ATOM 1532 C CA . THR A 1 201 ? 22.952 3.120 -13.428 1.00 76.38 201 THR A CA 1
ATOM 1533 C C . THR A 1 201 ? 24.313 3.677 -13.026 1.00 76.38 201 THR A C 1
ATOM 1535 O O . THR A 1 201 ? 24.391 4.836 -12.612 1.00 76.38 201 THR A O 1
ATOM 1538 N N . PRO A 1 202 ? 25.416 2.952 -13.272 1.00 74.19 202 PRO A N 1
ATOM 1539 C CA . PRO A 1 202 ? 26.762 3.518 -13.209 1.00 74.19 202 PRO A CA 1
ATOM 1540 C C . PRO A 1 202 ? 26.960 4.763 -14.092 1.00 74.19 202 PRO A C 1
ATOM 1542 O O . PRO A 1 202 ? 27.861 5.552 -13.825 1.00 74.19 202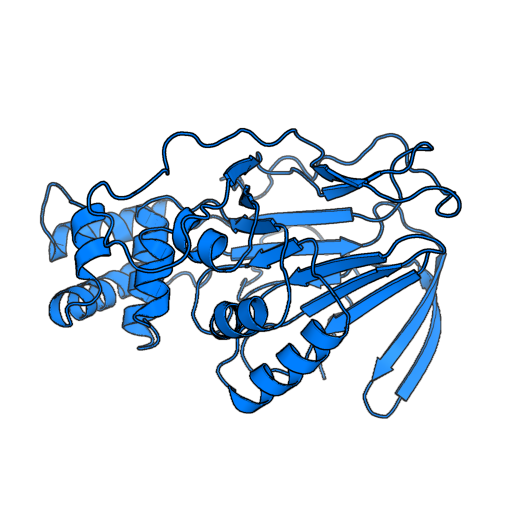 PRO A O 1
ATOM 1545 N N . LYS A 1 203 ? 26.129 4.959 -15.129 1.00 72.56 203 LYS A N 1
ATOM 1546 C CA . LYS A 1 203 ? 26.162 6.122 -16.034 1.00 72.56 203 LYS A CA 1
ATOM 1547 C C . LYS A 1 203 ? 25.245 7.277 -15.591 1.00 72.56 203 LYS A C 1
ATOM 1549 O O . LYS A 1 203 ? 25.256 8.319 -16.238 1.00 72.56 203 LYS A O 1
ATOM 1554 N N . GLY A 1 204 ? 24.447 7.113 -14.531 1.00 74.62 204 GLY A N 1
ATOM 1555 C CA . GLY A 1 204 ? 23.504 8.124 -14.030 1.00 74.62 204 GLY A CA 1
ATOM 1556 C C . GLY A 1 204 ? 22.066 7.619 -13.864 1.00 74.62 204 GLY A C 1
ATOM 1557 O O . GLY A 1 204 ? 21.776 6.439 -14.091 1.00 74.62 204 GLY A O 1
ATOM 1558 N N . ALA A 1 205 ? 21.168 8.517 -13.453 1.00 78.19 205 ALA A N 1
ATOM 1559 C CA . ALA A 1 205 ? 19.754 8.221 -13.222 1.00 78.19 205 ALA A CA 1
ATOM 1560 C C . ALA A 1 205 ? 19.001 8.034 -14.543 1.00 78.19 205 ALA A C 1
ATOM 1562 O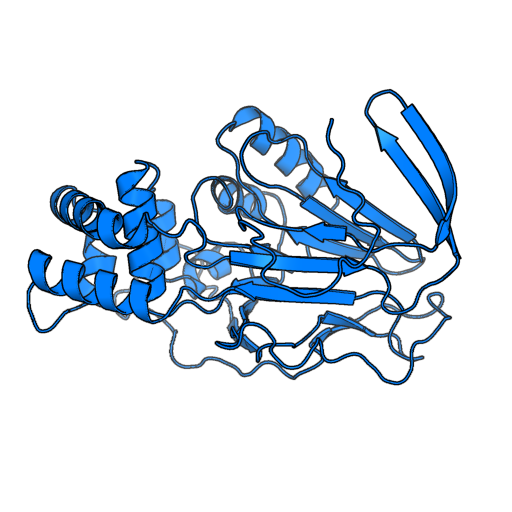 O . ALA A 1 205 ? 19.096 8.874 -15.438 1.00 78.19 205 ALA A O 1
ATOM 1563 N N . ILE A 1 206 ? 18.200 6.976 -14.659 1.00 80.19 206 ILE A N 1
ATOM 1564 C CA . ILE A 1 206 ? 17.326 6.818 -15.821 1.00 80.19 206 ILE A CA 1
ATOM 1565 C C . ILE A 1 206 ? 16.218 7.870 -15.781 1.00 80.19 206 ILE A C 1
ATOM 1567 O O . ILE A 1 206 ? 15.710 8.242 -14.724 1.00 80.19 206 ILE A O 1
ATOM 1571 N N . ASN A 1 207 ? 15.745 8.255 -16.964 1.00 82.19 207 ASN A N 1
ATOM 1572 C CA . ASN A 1 207 ? 14.495 8.979 -17.153 1.00 82.19 207 ASN A CA 1
ATOM 1573 C C . ASN A 1 207 ? 13.228 8.150 -16.813 1.00 82.19 207 ASN A C 1
ATOM 1575 O O . ASN A 1 207 ? 12.345 7.977 -17.655 1.00 82.19 207 ASN A O 1
ATOM 1579 N N . TRP A 1 208 ? 13.149 7.611 -15.597 1.00 85.38 208 TRP A N 1
ATOM 1580 C CA . TRP A 1 208 ? 11.972 6.962 -15.025 1.00 85.38 208 TRP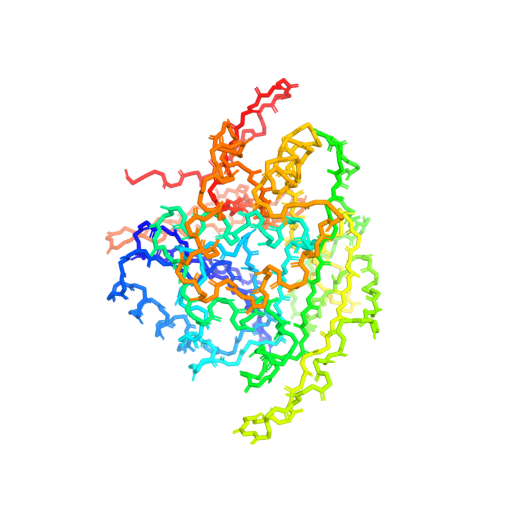 A CA 1
ATOM 1581 C C . TRP A 1 208 ? 12.028 7.052 -13.499 1.00 85.38 208 TRP A C 1
ATOM 1583 O O . TRP A 1 208 ? 13.053 6.722 -12.905 1.00 85.38 208 TRP A O 1
ATOM 1593 N N . ALA A 1 209 ? 10.935 7.474 -12.867 1.00 88.06 209 ALA A N 1
ATOM 1594 C CA . ALA A 1 209 ? 10.866 7.621 -11.419 1.00 88.06 209 ALA A CA 1
ATOM 1595 C C . ALA A 1 209 ? 9.523 7.169 -10.851 1.00 88.06 209 ALA A C 1
ATOM 1597 O O . ALA A 1 209 ? 8.493 7.172 -11.534 1.00 88.06 209 ALA A O 1
ATOM 1598 N N . LEU A 1 210 ? 9.569 6.814 -9.571 1.00 90.62 210 LEU A N 1
ATOM 1599 C CA . LEU A 1 210 ? 8.416 6.582 -8.721 1.00 90.62 210 LEU A CA 1
ATOM 1600 C C . LEU A 1 210 ? 8.389 7.694 -7.671 1.00 90.62 210 LEU A C 1
ATOM 1602 O O . LEU A 1 210 ? 9.312 7.833 -6.871 1.00 90.62 210 LEU A O 1
ATOM 1606 N N . ILE A 1 211 ? 7.352 8.522 -7.714 1.00 90.06 211 ILE A N 1
ATOM 1607 C CA . ILE A 1 211 ? 7.219 9.718 -6.882 1.00 90.06 211 ILE A CA 1
ATOM 1608 C C . ILE A 1 211 ? 5.973 9.542 -6.016 1.00 90.06 211 ILE A C 1
ATOM 1610 O O . ILE A 1 211 ? 4.861 9.785 -6.500 1.00 90.06 211 ILE A O 1
ATOM 1614 N N . PRO A 1 212 ? 6.130 9.068 -4.772 1.00 89.38 212 PRO A N 1
ATOM 1615 C CA . PRO A 1 212 ? 5.021 8.980 -3.846 1.00 89.38 212 PRO A CA 1
ATOM 1616 C C . PRO A 1 212 ? 4.702 10.360 -3.260 1.00 89.38 212 PRO A C 1
ATOM 1618 O O . PRO A 1 212 ? 5.597 11.141 -2.936 1.00 89.38 212 PRO A O 1
ATOM 1621 N N . TYR A 1 213 ? 3.419 10.648 -3.089 1.00 85.50 213 TYR A N 1
ATOM 1622 C CA . TYR A 1 213 ? 2.929 11.870 -2.468 1.00 85.50 213 TYR A CA 1
ATOM 1623 C C . TYR A 1 213 ? 1.873 11.523 -1.421 1.00 85.50 213 TYR A C 1
ATOM 1625 O O . TYR A 1 213 ? 0.821 10.978 -1.749 1.00 85.50 213 TYR A O 1
ATOM 1633 N N . VAL A 1 214 ? 2.171 11.817 -0.154 1.00 83.31 214 VAL A N 1
ATOM 1634 C CA . VAL A 1 214 ? 1.291 11.522 0.983 1.00 83.31 214 VAL A CA 1
ATOM 1635 C C . VAL A 1 214 ? 0.406 12.728 1.271 1.00 83.31 214 VAL A C 1
ATOM 1637 O O . VAL A 1 214 ? 0.898 13.790 1.645 1.00 83.31 214 VAL A O 1
ATOM 1640 N N . HIS A 1 215 ? -0.902 12.535 1.145 1.00 79.00 215 HIS A N 1
ATOM 1641 C CA . HIS A 1 215 ? -1.920 13.486 1.566 1.00 79.00 215 HIS A CA 1
ATOM 1642 C C . HIS A 1 215 ? -2.204 13.289 3.058 1.00 79.00 215 HIS A C 1
ATOM 1644 O O . HIS A 1 215 ? -2.623 12.205 3.478 1.00 79.00 215 HIS A O 1
ATOM 1650 N N . LEU A 1 216 ? -1.957 14.331 3.853 1.00 76.62 216 LEU A N 1
ATOM 1651 C CA . LEU A 1 216 ? -2.241 14.334 5.285 1.00 76.62 216 LEU A CA 1
ATOM 1652 C C . LEU A 1 216 ? -3.665 14.839 5.562 1.00 76.62 216 LEU A C 1
ATOM 1654 O O . LEU A 1 216 ? -4.144 15.735 4.863 1.00 76.62 216 LEU A O 1
ATOM 1658 N N . PRO A 1 217 ? -4.330 14.321 6.607 1.00 73.44 217 PRO A N 1
ATOM 1659 C CA . PRO A 1 217 ? -5.641 14.802 7.002 1.00 73.44 217 PRO A CA 1
ATOM 1660 C C . PRO A 1 217 ? -5.531 16.233 7.520 1.00 73.44 217 PRO A C 1
ATOM 1662 O O . PRO A 1 217 ? -4.580 16.596 8.220 1.00 73.44 217 PRO A O 1
ATOM 1665 N N . GLY A 1 218 ? -6.556 17.042 7.258 1.00 74.12 218 GLY A N 1
ATOM 1666 C CA . GLY A 1 218 ? -6.601 18.411 7.755 1.00 74.12 218 GLY A CA 1
ATOM 1667 C C . GLY A 1 218 ? -6.465 18.473 9.282 1.00 74.12 218 GLY A C 1
ATOM 1668 O O . GLY A 1 218 ? -7.203 17.820 10.022 1.00 74.12 218 GLY A O 1
ATOM 1669 N N . THR A 1 219 ? -5.577 19.334 9.786 1.00 79.75 219 THR A N 1
ATOM 1670 C CA . THR A 1 219 ? -5.313 19.482 11.235 1.00 79.75 219 THR A CA 1
ATOM 1671 C C . THR A 1 219 ? -6.571 19.765 12.065 1.00 79.75 219 THR A C 1
ATOM 1673 O O . THR A 1 219 ? -6.680 19.341 13.216 1.00 79.75 219 THR A O 1
ATOM 1676 N N . LYS A 1 220 ? -7.554 20.468 11.490 1.00 81.12 220 LYS A N 1
ATOM 1677 C CA . LYS A 1 220 ? -8.855 20.730 12.127 1.00 81.12 220 LYS A CA 1
ATOM 1678 C C . LYS A 1 220 ? -9.679 19.455 12.315 1.00 81.12 220 LYS A C 1
ATOM 1680 O O . LYS A 1 220 ? -10.291 19.309 13.371 1.00 81.12 220 LYS A O 1
ATOM 1685 N N . LEU A 1 221 ? -9.671 18.569 11.319 1.00 79.56 221 LEU A N 1
ATOM 1686 C CA . LEU A 1 221 ? -10.379 17.290 11.330 1.00 79.56 221 LEU A CA 1
ATOM 1687 C C . LEU A 1 221 ? -9.760 16.360 12.379 1.00 79.56 221 LEU A C 1
ATOM 1689 O O . LEU A 1 221 ? -10.463 15.878 13.262 1.00 79.56 221 LEU A O 1
ATOM 1693 N N . MET A 1 222 ? -8.428 16.224 12.378 1.00 83.62 222 MET A N 1
ATOM 1694 C CA . MET A 1 222 ? -7.725 15.398 13.368 1.00 83.62 222 MET A CA 1
ATOM 1695 C C . MET A 1 222 ? -7.963 15.870 14.803 1.00 83.62 222 MET A C 1
ATOM 1697 O O . MET A 1 222 ? -8.191 15.051 15.684 1.00 83.62 222 MET A O 1
ATOM 1701 N N . ARG A 1 223 ? -8.008 17.187 15.048 1.00 86.31 223 ARG A N 1
ATOM 1702 C CA . ARG A 1 223 ? -8.370 17.724 16.373 1.00 86.31 223 ARG A CA 1
ATOM 1703 C C . ARG A 1 223 ? -9.821 17.444 16.763 1.00 86.31 223 ARG A C 1
ATOM 1705 O O . ARG A 1 223 ? -10.119 17.369 17.949 1.00 86.31 223 ARG A O 1
ATOM 1712 N N . ALA A 1 224 ? -10.743 17.390 15.802 1.00 86.44 224 ALA A N 1
ATOM 1713 C CA . ALA A 1 224 ? -12.131 17.028 16.079 1.00 86.44 224 ALA A CA 1
ATOM 1714 C C . ALA A 1 224 ? -12.240 15.546 16.453 1.00 86.44 224 ALA A C 1
ATOM 1716 O O . ALA A 1 224 ? -12.899 15.224 17.435 1.00 86.44 224 ALA A O 1
ATOM 1717 N N . PHE A 1 225 ? -11.522 14.681 15.738 1.00 88.00 225 PHE A N 1
ATOM 1718 C CA . PHE A 1 225 ? -11.439 13.258 16.045 1.00 88.00 225 PHE A CA 1
ATOM 1719 C C . PHE A 1 225 ? -10.796 12.975 17.401 1.00 88.00 225 PHE A C 1
ATOM 1721 O O . PHE A 1 225 ? -11.337 12.198 18.178 1.00 88.00 225 PHE A O 1
ATOM 1728 N N . GLU A 1 226 ? -9.689 13.643 17.733 1.00 88.88 226 GLU A N 1
ATOM 1729 C CA . GLU A 1 226 ? -9.062 13.487 19.050 1.00 88.88 226 GLU A CA 1
ATOM 1730 C C . GLU A 1 226 ? -10.006 13.893 20.187 1.00 88.88 226 GLU A C 1
ATOM 1732 O O . GLU A 1 226 ? -10.076 13.184 21.183 1.00 88.88 226 GLU A O 1
ATOM 1737 N N . ARG A 1 227 ? -10.799 14.958 20.014 1.00 89.69 227 ARG A N 1
ATOM 1738 C CA . ARG A 1 227 ? -11.837 15.327 20.991 1.00 89.69 227 ARG A CA 1
ATOM 1739 C C . ARG A 1 227 ? -12.944 14.280 21.105 1.00 89.69 227 ARG A C 1
ATOM 1741 O O . ARG A 1 227 ? -13.333 13.949 22.214 1.00 89.69 227 ARG A O 1
ATOM 1748 N N . ALA A 1 228 ? -13.417 13.732 19.986 1.00 90.12 228 ALA A N 1
ATOM 1749 C CA . ALA A 1 228 ? -14.419 12.664 20.014 1.00 90.12 228 ALA A CA 1
ATOM 1750 C C . ALA A 1 228 ? -13.897 11.418 20.757 1.00 90.12 228 ALA A C 1
ATOM 1752 O O . ALA A 1 228 ? -14.611 10.830 21.565 1.00 90.12 228 ALA A O 1
ATOM 1753 N N . LEU A 1 229 ? -12.622 11.065 20.553 1.00 91.12 229 LEU A N 1
ATOM 1754 C CA . LEU A 1 229 ? -11.967 9.994 21.305 1.00 91.12 229 LEU A CA 1
ATOM 1755 C C . LEU A 1 229 ? -11.894 10.305 22.807 1.00 91.12 229 LEU A C 1
ATOM 1757 O O . LEU A 1 229 ? -12.144 9.422 23.621 1.00 91.12 229 LEU A O 1
ATOM 1761 N N . GLU A 1 230 ? -11.554 11.537 23.183 1.00 92.38 230 GLU A N 1
ATOM 1762 C CA . GLU A 1 230 ? -11.525 11.975 24.585 1.00 92.38 230 GLU A CA 1
ATOM 1763 C C . GLU A 1 230 ? -12.908 11.908 25.249 1.00 92.38 230 GLU A C 1
ATOM 1765 O O . GLU A 1 230 ? -13.004 11.509 26.410 1.00 92.38 230 GLU A O 1
ATOM 1770 N N . ASP A 1 231 ? -13.972 12.243 24.518 1.00 90.31 231 ASP A N 1
ATOM 1771 C CA . ASP A 1 231 ? -15.349 12.177 25.015 1.00 90.31 231 ASP A CA 1
ATOM 1772 C C . ASP A 1 231 ? -15.806 10.718 25.247 1.00 90.31 231 ASP A C 1
ATOM 1774 O O . ASP A 1 231 ? -16.442 10.423 26.262 1.00 90.31 231 ASP A O 1
ATOM 1778 N N . GLU A 1 232 ? -15.433 9.784 24.363 1.00 91.00 232 GLU A N 1
ATOM 1779 C CA . GLU A 1 232 ? -15.841 8.368 24.436 1.00 91.00 232 GLU A CA 1
ATOM 1780 C C . GLU A 1 232 ? -14.965 7.492 25.351 1.00 91.00 232 GLU A C 1
ATOM 1782 O O . GLU A 1 232 ? -15.451 6.556 26.008 1.00 91.00 232 GLU A O 1
ATOM 1787 N N . PHE A 1 233 ? -13.656 7.757 25.388 1.00 91.44 233 PHE A N 1
ATOM 1788 C CA . PHE A 1 233 ? -12.664 6.951 26.113 1.00 91.44 233 PHE A CA 1
ATOM 1789 C C . PHE A 1 233 ? -12.115 7.635 27.370 1.00 91.44 233 PHE A C 1
ATOM 1791 O O . PHE A 1 233 ? -11.475 6.973 28.190 1.00 91.44 233 PHE A O 1
ATOM 1798 N N . GLY A 1 234 ? -12.418 8.917 27.568 1.00 89.00 234 GLY A N 1
ATOM 1799 C CA . GLY A 1 234 ? -11.976 9.706 28.710 1.00 89.00 234 GLY A CA 1
ATOM 1800 C C . GLY A 1 234 ? -10.616 10.379 28.509 1.00 89.00 234 GLY A C 1
ATOM 1801 O O . GLY A 1 234 ? -9.882 10.128 27.553 1.00 89.00 234 GLY A O 1
ATOM 1802 N N . THR A 1 235 ? -10.273 11.249 29.463 1.00 87.38 235 THR A N 1
ATOM 1803 C CA . THR A 1 235 ? -9.005 11.989 29.507 1.00 87.38 235 THR A CA 1
ATOM 1804 C C . THR A 1 235 ? -8.196 11.611 30.757 1.00 87.38 235 THR A C 1
ATOM 1806 O O . THR A 1 235 ? -8.765 11.530 31.849 1.00 87.38 235 THR A O 1
ATOM 1809 N N . PRO A 1 236 ? -6.868 11.401 30.649 1.00 84.25 236 PRO A N 1
ATOM 1810 C CA . PRO A 1 236 ? -6.051 11.449 29.433 1.00 84.25 236 PRO A CA 1
ATOM 1811 C C . PRO A 1 236 ? -6.291 10.245 28.508 1.00 84.25 236 PRO A C 1
ATOM 1813 O O . PRO A 1 236 ? -6.562 9.141 28.972 1.00 84.25 236 PRO A O 1
ATOM 1816 N N . LEU A 1 237 ? -6.153 10.466 27.201 1.00 88.19 237 LEU A N 1
ATOM 1817 C CA . LEU A 1 237 ? -6.374 9.437 26.191 1.00 88.19 237 LEU A CA 1
ATOM 1818 C C . LEU A 1 237 ? -5.195 8.450 26.127 1.00 88.19 237 LEU A C 1
ATOM 1820 O O . LEU A 1 237 ? -4.076 8.837 25.786 1.00 88.19 237 LEU A O 1
ATOM 1824 N N . ASP A 1 238 ? -5.453 7.167 26.383 1.00 88.62 238 ASP A N 1
ATOM 1825 C CA . ASP A 1 238 ? -4.481 6.086 26.171 1.00 88.62 238 ASP A CA 1
ATOM 1826 C C . ASP A 1 238 ? -4.693 5.430 24.798 1.00 88.62 238 ASP A C 1
ATOM 1828 O O . ASP A 1 238 ? -5.391 4.424 24.646 1.00 88.62 238 ASP A O 1
ATOM 1832 N N . LYS A 1 239 ? -4.082 6.026 23.769 1.00 86.44 239 LYS A N 1
ATOM 1833 C CA . LYS A 1 239 ? -4.205 5.575 22.374 1.00 86.44 239 LYS A CA 1
ATOM 1834 C C . LYS A 1 239 ? -3.734 4.130 22.188 1.00 86.44 239 LYS A C 1
ATOM 1836 O O . LYS A 1 239 ? -4.358 3.374 21.442 1.00 86.44 239 LYS A O 1
ATOM 1841 N N . LYS A 1 240 ? -2.671 3.721 22.890 1.00 84.00 240 LYS A N 1
ATOM 1842 C CA . LYS A 1 240 ? -2.120 2.360 22.806 1.00 84.00 240 LYS A CA 1
ATOM 1843 C C . LYS A 1 240 ? -3.076 1.332 23.392 1.00 84.00 240 LYS A C 1
ATOM 1845 O O . LYS A 1 240 ? -3.299 0.296 22.767 1.00 84.00 240 LYS A O 1
ATOM 1850 N N . ALA A 1 241 ? -3.683 1.627 24.542 1.00 86.06 241 ALA A N 1
ATOM 1851 C CA . ALA A 1 241 ? -4.696 0.754 25.122 1.00 86.06 241 ALA A CA 1
ATOM 1852 C C . ALA A 1 241 ? -5.920 0.613 24.205 1.00 86.06 241 ALA A C 1
ATOM 1854 O O . ALA A 1 241 ? -6.431 -0.497 24.048 1.00 86.06 241 ALA A O 1
ATOM 1855 N N . ILE A 1 242 ? -6.364 1.694 23.556 1.00 86.81 242 ILE A N 1
ATOM 1856 C CA . ILE A 1 242 ? -7.492 1.640 22.612 1.00 86.81 242 ILE A CA 1
ATOM 1857 C C . ILE A 1 242 ? -7.157 0.735 21.419 1.00 86.81 242 ILE A C 1
ATOM 1859 O O . ILE A 1 242 ? -7.931 -0.173 21.116 1.00 86.81 242 ILE A O 1
ATOM 1863 N N . MET A 1 243 ? -5.986 0.910 20.793 1.00 83.62 243 MET A N 1
ATOM 1864 C CA . MET A 1 243 ? -5.541 0.066 19.670 1.00 83.62 243 MET A CA 1
ATOM 1865 C C . MET A 1 243 ? -5.435 -1.416 20.062 1.00 83.62 243 MET A C 1
ATOM 1867 O O . MET A 1 243 ? -5.939 -2.290 19.354 1.00 83.62 243 MET A O 1
ATOM 1871 N N . ALA A 1 244 ? -4.853 -1.712 21.229 1.00 81.88 244 ALA A N 1
ATOM 1872 C CA . ALA A 1 244 ? -4.715 -3.081 21.726 1.00 81.88 244 ALA A CA 1
ATOM 1873 C C . ALA A 1 244 ? -6.075 -3.761 21.973 1.00 81.88 244 ALA A C 1
ATOM 1875 O O . ALA A 1 244 ? -6.227 -4.961 21.734 1.00 81.88 244 ALA A O 1
ATOM 1876 N N . ASN A 1 245 ? -7.077 -2.991 22.407 1.00 84.75 245 ASN A N 1
ATOM 1877 C CA . ASN A 1 245 ? -8.423 -3.482 22.694 1.00 84.75 245 ASN A CA 1
ATOM 1878 C C . ASN A 1 245 ? -9.403 -3.315 21.521 1.00 84.75 245 ASN A C 1
ATOM 1880 O O . ASN A 1 245 ? -10.570 -3.664 21.661 1.00 84.75 245 ASN A O 1
ATOM 1884 N N . ALA A 1 246 ? -8.956 -2.890 20.333 1.00 84.06 246 ALA A N 1
ATOM 1885 C CA . ALA A 1 246 ? -9.813 -2.723 19.154 1.00 84.06 246 ALA A CA 1
ATOM 1886 C C . ALA A 1 246 ? -10.442 -4.039 18.643 1.00 84.06 246 ALA A C 1
ATOM 1888 O O . ALA A 1 246 ? -11.255 -4.029 17.719 1.00 84.06 246 ALA A O 1
ATOM 1889 N N . LYS A 1 247 ? -10.082 -5.203 19.207 1.00 81.19 247 LYS A N 1
ATOM 1890 C CA . LYS A 1 247 ? -10.778 -6.485 18.977 1.00 81.19 247 LYS A CA 1
ATOM 1891 C C . LYS A 1 247 ? -12.080 -6.611 19.783 1.00 81.19 247 LYS A C 1
ATOM 1893 O O . LYS A 1 247 ? -12.940 -7.391 19.381 1.00 81.19 247 LYS A O 1
ATOM 1898 N N . ASP A 1 248 ? -12.223 -5.868 20.878 1.00 85.50 248 ASP A N 1
ATOM 1899 C CA . ASP A 1 248 ? -13.419 -5.857 21.720 1.00 85.50 248 ASP A CA 1
ATOM 1900 C C . ASP A 1 248 ? -14.585 -5.164 20.983 1.00 85.50 248 ASP A C 1
ATOM 1902 O O . ASP A 1 248 ? -14.426 -4.024 20.535 1.00 85.50 248 ASP A O 1
ATOM 1906 N N . PRO A 1 249 ? -15.760 -5.811 20.844 1.00 85.69 249 PRO A N 1
ATOM 1907 C CA . PRO A 1 249 ? -16.930 -5.213 20.204 1.00 85.69 249 PRO A CA 1
ATOM 1908 C C . PRO A 1 249 ? -17.339 -3.850 20.777 1.00 85.69 249 PRO A C 1
ATOM 1910 O O . PRO A 1 249 ? -17.701 -2.963 20.013 1.00 85.69 249 PRO A O 1
ATOM 1913 N N . HIS A 1 250 ? -17.232 -3.648 22.092 1.00 88.06 250 HIS A N 1
ATOM 1914 C CA . HIS A 1 250 ? -17.616 -2.390 22.728 1.00 88.06 250 HIS A CA 1
ATOM 1915 C C . HIS A 1 250 ? -16.649 -1.254 22.380 1.00 88.06 250 HIS A C 1
ATOM 1917 O O . HIS A 1 250 ? -17.071 -0.131 22.114 1.00 88.06 250 HIS A O 1
ATOM 1923 N N . VAL A 1 251 ? -15.347 -1.550 22.323 1.00 86.62 251 VAL A N 1
ATOM 1924 C CA . VAL A 1 251 ? -14.331 -0.585 21.873 1.00 86.62 251 VAL A CA 1
ATOM 1925 C C . VAL A 1 251 ? -14.536 -0.244 20.398 1.00 86.62 251 VAL A C 1
ATOM 1927 O O . VAL A 1 251 ? -14.430 0.920 20.021 1.00 86.62 251 VAL A O 1
ATOM 1930 N N . ARG A 1 252 ? -14.879 -1.234 19.564 1.00 85.69 252 ARG A N 1
ATOM 1931 C CA . ARG A 1 252 ? -15.194 -1.019 18.142 1.00 85.69 252 ARG A CA 1
ATOM 1932 C C . ARG A 1 252 ? -16.405 -0.123 17.939 1.00 85.69 252 ARG A C 1
ATOM 1934 O O . ARG A 1 252 ? -16.352 0.749 17.079 1.00 85.69 252 ARG A O 1
ATOM 1941 N N . ASP A 1 253 ? -17.466 -0.332 18.714 1.00 85.75 253 ASP A N 1
ATOM 1942 C CA . ASP A 1 253 ? -18.665 0.502 18.643 1.00 85.75 253 ASP A CA 1
ATOM 1943 C C . ASP A 1 253 ? -18.331 1.962 18.976 1.00 85.75 253 ASP A C 1
ATOM 1945 O O . ASP A 1 253 ? -18.652 2.847 18.190 1.00 85.75 253 ASP A O 1
ATOM 1949 N N . LYS A 1 254 ? -17.567 2.209 20.047 1.00 89.19 254 LYS A N 1
ATOM 1950 C CA . LYS A 1 254 ? -17.094 3.562 20.387 1.00 89.19 254 LYS A CA 1
ATOM 1951 C C . LYS A 1 254 ? -16.208 4.186 19.307 1.00 89.19 254 LYS A C 1
ATOM 1953 O O . LYS A 1 254 ? -16.339 5.366 18.995 1.00 89.19 254 LYS A O 1
ATOM 1958 N N . LEU A 1 255 ? -15.296 3.404 18.722 1.00 86.69 255 LEU A N 1
ATOM 1959 C CA . LEU A 1 255 ? -14.449 3.865 17.617 1.00 86.69 255 LEU A CA 1
ATOM 1960 C C . LEU A 1 255 ? -15.281 4.244 16.387 1.00 86.69 255 LEU A C 1
ATOM 1962 O O . LEU A 1 255 ? -14.999 5.265 15.764 1.00 86.69 255 LEU A O 1
ATOM 1966 N N . ARG A 1 256 ? -16.313 3.458 16.058 1.00 85.06 256 ARG A N 1
ATOM 1967 C CA . ARG A 1 256 ? -17.267 3.795 14.996 1.00 85.06 256 ARG A CA 1
ATOM 1968 C C . ARG A 1 256 ? -17.964 5.120 15.294 1.00 85.06 256 ARG A C 1
ATOM 1970 O O . ARG A 1 256 ? -18.042 5.952 14.401 1.00 85.06 256 ARG A O 1
ATOM 1977 N N . ASP A 1 257 ? -18.425 5.333 16.520 1.00 85.50 257 ASP A N 1
ATOM 1978 C CA . ASP A 1 257 ? -19.149 6.556 16.880 1.00 85.50 257 ASP A CA 1
ATOM 1979 C C . ASP A 1 257 ? -18.234 7.801 16.788 1.00 85.50 257 ASP A C 1
ATOM 1981 O O . ASP A 1 257 ? -18.666 8.880 16.384 1.00 85.50 257 ASP A O 1
ATOM 1985 N N . CYS A 1 258 ? -16.928 7.639 17.037 1.00 85.94 258 CYS A N 1
ATOM 1986 C CA . CYS A 1 258 ? -15.926 8.691 16.822 1.00 85.94 258 CYS A CA 1
ATOM 1987 C C . CYS A 1 258 ? -15.654 8.993 15.336 1.00 85.94 258 CYS A C 1
ATOM 1989 O O . CYS A 1 258 ? -15.170 10.080 15.005 1.00 85.94 258 CYS A O 1
ATOM 1991 N N . TYR A 1 259 ? -15.917 8.045 14.431 1.00 82.25 259 TYR A N 1
ATOM 1992 C CA . TYR A 1 259 ? -15.615 8.185 13.004 1.00 82.25 259 TYR A CA 1
ATOM 1993 C C . TYR A 1 259 ? -16.507 9.214 12.298 1.00 82.25 259 TYR A C 1
ATOM 1995 O O . TYR A 1 259 ? -16.064 9.843 11.338 1.00 82.25 259 TYR A O 1
ATOM 2003 N N . ASP A 1 260 ? -17.715 9.479 12.795 1.00 76.81 260 ASP A N 1
ATOM 2004 C CA . ASP A 1 260 ? -18.593 10.513 12.225 1.00 76.81 260 ASP A CA 1
ATOM 2005 C C . ASP A 1 260 ? -17.937 11.908 12.239 1.00 76.81 260 ASP A C 1
ATOM 2007 O O . ASP A 1 260 ? -18.188 12.732 11.357 1.00 76.81 260 ASP A O 1
ATOM 2011 N N . ALA A 1 261 ? -17.019 12.164 13.182 1.00 72.88 261 ALA A N 1
ATOM 2012 C CA . ALA A 1 261 ? -16.219 13.390 13.223 1.00 72.88 261 ALA A CA 1
ATOM 2013 C C . ALA A 1 261 ? -15.210 13.504 12.059 1.00 72.88 261 ALA A C 1
ATOM 2015 O O . ALA A 1 261 ? -14.766 14.607 11.732 1.00 72.88 261 ALA A O 1
ATOM 2016 N N . LEU A 1 262 ? -14.852 12.373 11.443 1.00 68.81 262 LEU A N 1
ATOM 2017 C CA . LEU A 1 262 ? -13.945 12.252 10.301 1.00 68.81 262 LEU A CA 1
ATOM 2018 C C . LEU A 1 262 ? -14.687 12.197 8.955 1.00 68.81 262 LEU A C 1
ATOM 2020 O O . LEU A 1 262 ? -14.130 12.624 7.949 1.00 68.81 262 LEU A O 1
ATOM 2024 N N . TRP A 1 263 ? -15.942 11.731 8.938 1.00 63.12 263 TRP A N 1
ATOM 2025 C CA . TRP A 1 263 ? -16.732 11.429 7.728 1.00 63.12 263 TRP A CA 1
ATOM 2026 C C . TRP A 1 263 ? -16.920 12.598 6.745 1.00 63.12 263 TRP A C 1
ATOM 2028 O O . TRP A 1 263 ? -17.257 12.395 5.581 1.00 63.12 263 TRP A O 1
ATOM 2038 N N . LEU A 1 264 ? -16.696 13.840 7.179 1.00 55.25 264 LEU A N 1
ATOM 2039 C CA . LEU A 1 264 ? -16.782 15.007 6.296 1.00 55.25 264 LEU A CA 1
ATOM 2040 C C . LEU A 1 264 ? -15.631 15.083 5.275 1.00 55.25 264 LEU A C 1
ATOM 2042 O O . LEU A 1 264 ? -15.767 15.808 4.288 1.00 55.25 264 LEU A O 1
ATOM 2046 N N . ASP A 1 265 ? -14.530 14.357 5.489 1.00 53.66 265 ASP A N 1
ATOM 2047 C CA . ASP A 1 265 ? -13.386 14.305 4.579 1.00 53.66 265 ASP A CA 1
ATOM 2048 C C . ASP A 1 265 ? -13.007 12.846 4.276 1.00 53.66 265 ASP A C 1
ATOM 2050 O O . ASP A 1 265 ? -12.563 12.101 5.148 1.00 53.66 265 ASP A O 1
ATOM 2054 N N . HIS A 1 266 ? -13.187 12.427 3.022 1.00 54.50 266 HIS A N 1
ATOM 2055 C CA . HIS A 1 266 ? -12.881 11.064 2.575 1.00 54.50 266 HIS A CA 1
ATOM 2056 C C . HIS A 1 266 ? -11.362 10.790 2.496 1.00 54.50 266 HIS A C 1
ATOM 2058 O O . HIS A 1 266 ? -10.961 9.652 2.268 1.00 54.50 266 HIS A O 1
ATOM 2064 N N . ASN A 1 267 ? -10.511 11.805 2.705 1.00 54.28 267 ASN A N 1
ATOM 2065 C CA . ASN A 1 267 ? -9.058 11.722 2.545 1.00 54.28 267 ASN A CA 1
ATOM 2066 C C . ASN A 1 267 ? -8.322 11.688 3.899 1.00 54.28 267 ASN A C 1
ATOM 2068 O O . ASN A 1 267 ? -7.564 12.599 4.226 1.00 54.28 267 ASN A O 1
ATOM 2072 N N . LEU A 1 268 ? -8.533 10.639 4.701 1.00 61.75 268 LEU A N 1
ATOM 2073 C CA . LEU A 1 268 ? -7.896 10.521 6.021 1.00 61.75 268 LEU A CA 1
ATOM 2074 C C . LEU A 1 268 ? -6.372 10.456 5.953 1.00 61.75 268 LEU A C 1
ATOM 2076 O O . LEU A 1 268 ? -5.692 11.282 6.534 1.00 61.75 268 LEU A O 1
ATOM 2080 N N . VAL A 1 269 ? -5.821 9.478 5.253 1.00 69.00 269 VAL A N 1
ATOM 2081 C CA . VAL A 1 269 ? -4.410 9.425 4.869 1.00 69.00 269 VAL A CA 1
ATOM 2082 C C . VAL A 1 269 ? -4.418 8.648 3.575 1.00 69.00 269 VAL A C 1
ATOM 2084 O O . VAL A 1 269 ? -4.937 7.538 3.544 1.00 69.00 269 VAL A O 1
ATOM 2087 N N . THR A 1 270 ? -3.893 9.222 2.505 1.00 77.56 270 THR A N 1
ATOM 2088 C CA . THR A 1 270 ? -3.796 8.520 1.226 1.00 77.56 270 THR A CA 1
ATOM 2089 C C . THR A 1 270 ? -2.509 8.928 0.541 1.00 77.56 270 THR A C 1
ATOM 2091 O O . THR A 1 270 ? -2.136 10.098 0.544 1.00 77.56 270 THR A O 1
ATOM 2094 N N . MET A 1 271 ? -1.781 7.965 -0.003 1.00 86.31 271 MET A N 1
ATOM 2095 C CA . MET A 1 271 ? -0.587 8.217 -0.793 1.00 86.31 271 MET A CA 1
ATOM 2096 C C . MET A 1 271 ? -0.919 8.003 -2.258 1.00 86.31 271 MET A C 1
ATOM 2098 O O . MET A 1 271 ? -1.297 6.901 -2.629 1.00 86.31 271 MET A O 1
ATOM 2102 N N . THR A 1 272 ? -0.705 9.005 -3.103 1.00 87.81 272 THR A N 1
ATOM 2103 C CA . THR A 1 272 ? -0.695 8.834 -4.561 1.00 87.81 272 THR A CA 1
ATOM 2104 C C . THR A 1 272 ? 0.720 8.512 -5.036 1.00 87.81 272 THR A C 1
ATOM 2106 O O . THR A 1 272 ? 1.701 8.865 -4.383 1.00 87.81 272 THR A O 1
ATOM 2109 N N . LEU A 1 273 ? 0.854 7.807 -6.155 1.00 89.69 273 LEU A N 1
ATOM 2110 C CA . LEU A 1 273 ? 2.145 7.449 -6.732 1.00 89.69 273 LEU A CA 1
ATOM 2111 C C . LEU A 1 273 ? 2.174 7.829 -8.207 1.00 89.69 273 LEU A C 1
ATOM 2113 O O . LEU A 1 273 ? 1.481 7.237 -9.033 1.00 89.69 273 LEU A O 1
ATOM 2117 N N . TYR A 1 274 ? 3.026 8.787 -8.557 1.00 89.62 274 TYR A N 1
ATOM 2118 C CA . TYR A 1 274 ? 3.394 8.990 -9.950 1.00 89.62 274 TYR A CA 1
ATOM 2119 C C . TYR A 1 274 ? 4.442 7.953 -10.359 1.00 89.62 274 TYR A C 1
ATOM 2121 O O . TYR A 1 274 ? 5.439 7.756 -9.668 1.00 89.62 274 TYR A O 1
ATOM 2129 N N . CYS A 1 275 ? 4.234 7.316 -11.505 1.00 88.25 275 CYS A N 1
ATOM 2130 C CA . CYS A 1 275 ? 5.163 6.379 -12.113 1.00 88.25 275 CYS A CA 1
ATOM 2131 C C . CYS A 1 275 ? 5.355 6.735 -13.586 1.00 88.25 275 CYS A C 1
ATOM 2133 O O . CYS A 1 275 ? 4.437 6.590 -14.397 1.00 88.25 275 CYS A O 1
ATOM 2135 N N . GLY A 1 276 ? 6.532 7.227 -13.955 1.00 87.62 276 GLY A N 1
ATOM 2136 C CA . GLY A 1 276 ? 6.733 7.694 -15.319 1.00 87.62 276 GLY A CA 1
ATOM 2137 C C . GLY A 1 276 ? 8.058 8.391 -15.582 1.00 87.62 276 GLY A C 1
ATOM 2138 O O . GLY A 1 276 ? 8.911 8.482 -14.695 1.00 87.62 276 GLY A O 1
ATOM 2139 N N . PRO A 1 277 ? 8.242 8.882 -16.819 1.00 84.62 277 PRO A N 1
ATOM 2140 C CA . PRO A 1 277 ? 9.445 9.595 -17.212 1.00 84.62 277 PRO A CA 1
ATOM 2141 C C . PRO A 1 277 ? 9.481 11.017 -16.638 1.00 84.62 277 PRO A C 1
ATOM 2143 O O . PRO A 1 277 ? 8.522 11.775 -16.756 1.00 84.62 277 PRO A O 1
ATOM 2146 N N . LEU A 1 278 ? 10.632 11.412 -16.096 1.00 80.00 278 LEU A N 1
ATOM 2147 C CA . LEU A 1 278 ? 10.861 12.746 -15.528 1.00 80.00 278 LEU A CA 1
ATOM 2148 C C . LEU A 1 278 ? 10.946 13.849 -16.595 1.00 80.00 278 LEU A C 1
ATOM 2150 O O . LEU A 1 278 ? 10.516 14.978 -16.380 1.00 80.00 278 LEU A O 1
ATOM 2154 N N . ALA A 1 279 ? 11.474 13.508 -17.766 1.00 78.25 279 ALA A N 1
ATOM 2155 C CA . ALA A 1 279 ? 11.567 14.359 -18.937 1.00 78.25 279 ALA A CA 1
ATOM 2156 C C . ALA A 1 279 ? 10.740 13.772 -20.084 1.00 78.25 279 ALA A C 1
ATOM 2158 O O . ALA A 1 279 ? 10.791 12.573 -20.376 1.00 78.25 279 ALA A O 1
ATOM 2159 N N . SER A 1 280 ? 10.009 14.638 -20.788 1.00 70.38 280 SER A N 1
ATOM 2160 C CA . SER A 1 280 ? 9.216 14.239 -21.952 1.00 70.38 280 SER A CA 1
ATOM 2161 C C . SER A 1 280 ? 10.119 13.714 -23.071 1.00 70.38 280 SER A C 1
ATOM 2163 O O . SER A 1 280 ? 10.879 14.473 -23.670 1.00 70.38 280 SER A O 1
ATOM 2165 N N . LYS A 1 281 ? 9.995 12.424 -23.397 1.00 70.62 281 LYS A N 1
ATOM 2166 C CA . LYS A 1 281 ? 10.639 11.802 -24.564 1.00 70.62 281 LYS A CA 1
ATOM 2167 C C . LYS A 1 281 ? 9.602 11.106 -25.430 1.00 70.62 281 LYS A C 1
ATOM 2169 O O . LYS A 1 281 ? 8.575 10.643 -24.933 1.00 70.62 281 LYS A O 1
ATOM 2174 N N . ARG A 1 282 ? 9.852 11.049 -26.740 1.00 72.50 282 ARG A N 1
ATOM 2175 C CA . ARG A 1 282 ? 9.043 10.220 -27.639 1.00 72.50 282 ARG A CA 1
ATOM 2176 C C . ARG A 1 282 ? 9.464 8.767 -27.503 1.00 72.50 282 ARG A C 1
ATOM 2178 O O . ARG A 1 282 ? 10.651 8.472 -27.431 1.00 72.50 282 ARG A O 1
ATOM 2185 N N . GLY A 1 283 ? 8.490 7.872 -27.527 1.00 72.75 283 GLY A N 1
ATOM 2186 C CA . GLY A 1 283 ? 8.748 6.447 -27.632 1.00 72.75 283 GLY A CA 1
ATOM 2187 C C . GLY A 1 283 ? 7.512 5.675 -28.047 1.00 72.75 283 GLY A C 1
ATOM 2188 O O . GLY A 1 283 ? 6.427 6.235 -28.237 1.00 72.75 283 GLY A O 1
ATOM 2189 N N . LYS A 1 284 ? 7.703 4.369 -28.217 1.00 76.69 284 LYS A N 1
ATOM 2190 C CA . LYS A 1 284 ? 6.638 3.457 -28.613 1.00 76.69 284 LYS A CA 1
ATOM 2191 C C . LYS A 1 284 ? 5.795 3.099 -27.396 1.00 76.69 284 LYS A C 1
ATOM 2193 O O . LYS A 1 284 ? 6.286 2.467 -26.464 1.00 76.69 284 LYS A O 1
ATOM 2198 N N . VAL A 1 285 ? 4.519 3.463 -27.436 1.00 76.25 285 VAL A N 1
ATOM 2199 C CA . VAL A 1 285 ? 3.527 3.046 -26.443 1.00 76.25 285 VAL A CA 1
ATOM 2200 C C . VAL A 1 285 ? 2.695 1.928 -27.055 1.00 76.25 285 VAL A C 1
ATOM 2202 O O . VAL A 1 285 ? 2.344 1.969 -28.233 1.00 76.25 285 VAL A O 1
ATOM 2205 N N . SER A 1 286 ? 2.438 0.881 -26.278 1.00 74.44 286 SER A N 1
ATOM 2206 C CA . SER A 1 286 ? 1.555 -0.217 -26.670 1.00 74.44 286 SER A CA 1
ATOM 2207 C C . SER A 1 286 ? 0.525 -0.409 -25.572 1.00 74.44 286 SER A C 1
ATOM 2209 O O . SER A 1 286 ? 0.892 -0.669 -24.427 1.00 74.44 286 SER A O 1
ATOM 2211 N N . LEU A 1 287 ? -0.750 -0.252 -25.919 1.00 76.06 287 LEU A N 1
ATOM 2212 C CA . LEU A 1 287 ? -1.865 -0.482 -25.012 1.00 76.06 287 LEU A CA 1
ATOM 2213 C C . LEU A 1 287 ? -2.536 -1.797 -25.397 1.00 76.06 287 LEU A C 1
ATOM 2215 O O . LEU A 1 287 ? -2.865 -2.028 -26.559 1.00 76.06 287 LEU A O 1
ATOM 2219 N N . SER A 1 288 ? -2.722 -2.660 -24.406 1.00 69.94 288 SER A N 1
ATOM 2220 C CA . SER A 1 288 ? -3.390 -3.946 -24.557 1.00 69.94 288 SER A CA 1
ATOM 2221 C C . SER A 1 288 ? -4.626 -3.958 -23.673 1.00 69.94 288 SER A C 1
ATOM 2223 O O . SER A 1 288 ? -4.504 -3.881 -22.453 1.00 69.94 288 SER A O 1
ATOM 2225 N N . ARG A 1 289 ? -5.806 -4.089 -24.277 1.00 72.56 289 ARG A N 1
ATOM 2226 C CA . ARG A 1 289 ? -7.067 -4.412 -23.590 1.00 72.56 289 ARG A CA 1
ATOM 2227 C C . ARG A 1 289 ? -7.531 -5.789 -24.070 1.00 72.56 289 ARG A C 1
ATOM 2229 O O . ARG A 1 289 ? -7.104 -6.218 -25.135 1.00 72.56 289 ARG A O 1
ATOM 2236 N N . TYR A 1 290 ? -8.408 -6.467 -23.321 1.00 53.88 290 TYR A N 1
ATOM 2237 C CA . TYR A 1 290 ? -8.844 -7.863 -23.555 1.00 53.88 290 TYR A CA 1
ATOM 2238 C C . TYR A 1 290 ? -9.167 -8.244 -25.023 1.00 53.88 290 TYR A C 1
ATOM 2240 O O . TYR A 1 290 ? -9.072 -9.420 -25.366 1.00 53.88 290 TYR A O 1
ATOM 2248 N N . HIS A 1 291 ? -9.494 -7.282 -25.899 1.00 51.00 291 HIS A N 1
ATOM 2249 C CA . HIS A 1 291 ? -9.761 -7.511 -27.326 1.00 51.00 291 HIS A CA 1
ATOM 2250 C C . HIS A 1 291 ? -9.059 -6.554 -28.307 1.00 51.00 291 HIS A C 1
ATOM 2252 O O . HIS A 1 291 ? -9.300 -6.652 -29.507 1.00 51.00 291 HIS A O 1
ATOM 2258 N N . PHE A 1 292 ? -8.201 -5.642 -27.838 1.00 49.28 292 PHE A N 1
ATOM 2259 C CA . PHE A 1 292 ? -7.597 -4.613 -28.690 1.00 49.28 292 PHE A CA 1
ATOM 2260 C C . PHE A 1 292 ? -6.128 -4.389 -28.342 1.00 49.28 292 PHE A C 1
ATOM 2262 O O . PHE A 1 292 ? -5.768 -4.224 -27.174 1.00 49.28 292 PHE A O 1
ATOM 2269 N N . HIS A 1 293 ? -5.297 -4.358 -29.381 1.00 61.25 293 HIS A N 1
ATOM 2270 C CA . HIS A 1 293 ? -3.889 -4.005 -29.300 1.00 61.25 293 HIS A CA 1
ATOM 2271 C C . HIS A 1 293 ? -3.625 -2.829 -30.225 1.00 61.25 293 HIS A C 1
ATOM 2273 O O . HIS A 1 293 ? -3.631 -2.988 -31.444 1.00 61.25 293 HIS A O 1
ATOM 2279 N N . ASP A 1 294 ? -3.335 -1.680 -29.630 1.00 69.38 294 ASP A N 1
ATOM 2280 C CA . ASP A 1 294 ? -2.968 -0.478 -30.361 1.00 69.38 294 ASP A CA 1
ATOM 2281 C C . ASP A 1 294 ? -1.525 -0.105 -30.013 1.00 69.38 294 ASP A C 1
ATOM 2283 O O . ASP A 1 294 ? -1.100 -0.169 -28.854 1.00 69.38 294 ASP A O 1
ATOM 2287 N N . SER A 1 295 ? -0.748 0.282 -31.026 1.00 71.25 295 SER A N 1
ATOM 2288 C CA . SER A 1 295 ? 0.620 0.768 -30.836 1.00 71.25 295 SER A CA 1
ATOM 2289 C C . SER A 1 295 ? 0.871 2.014 -31.665 1.00 71.25 295 SER A C 1
ATOM 2291 O O . SER A 1 295 ? 0.571 2.028 -32.858 1.00 71.25 295 SER A O 1
ATOM 2293 N N . TRP A 1 296 ? 1.451 3.036 -31.047 1.00 74.94 296 TRP A N 1
ATOM 2294 C CA . TRP A 1 296 ? 1.750 4.300 -31.708 1.00 74.94 296 TRP A CA 1
ATOM 2295 C C . TRP A 1 296 ? 2.966 4.981 -31.074 1.00 74.94 296 TRP A C 1
ATOM 2297 O O . TRP A 1 296 ? 3.394 4.641 -29.966 1.00 74.94 296 TRP A O 1
ATOM 2307 N N . GLU A 1 297 ? 3.544 5.937 -31.797 1.00 76.06 297 GLU A N 1
ATOM 2308 C CA . GLU A 1 297 ? 4.596 6.805 -31.273 1.00 76.06 297 GLU A CA 1
ATOM 2309 C C . GLU A 1 297 ? 3.982 8.072 -30.685 1.00 76.06 297 GLU A C 1
ATOM 2311 O O . GLU A 1 297 ? 3.212 8.775 -31.338 1.00 76.06 297 GLU A O 1
ATOM 2316 N N . GLN A 1 298 ? 4.339 8.387 -29.444 1.00 76.00 298 GLN A N 1
ATOM 2317 C CA . GLN A 1 298 ? 3.925 9.624 -28.790 1.00 76.00 298 GLN A CA 1
ATOM 2318 C C . GLN A 1 298 ? 4.925 10.031 -27.711 1.00 76.00 298 GLN A C 1
ATOM 2320 O O . GLN A 1 298 ? 5.857 9.289 -27.402 1.00 76.00 298 GLN A O 1
ATOM 2325 N N . ALA A 1 299 ? 4.726 11.216 -27.129 1.00 69.56 299 ALA A N 1
ATOM 2326 C CA . ALA A 1 299 ? 5.369 11.550 -25.865 1.00 69.56 299 ALA A CA 1
ATOM 2327 C C . ALA A 1 299 ? 4.952 10.514 -24.808 1.00 69.56 299 ALA A C 1
ATOM 2329 O O . ALA A 1 299 ? 3.758 10.277 -24.614 1.00 69.56 299 ALA A O 1
ATOM 2330 N N . ILE A 1 300 ? 5.931 9.875 -24.172 1.00 71.56 300 ILE A N 1
ATOM 2331 C CA . ILE A 1 300 ? 5.690 8.933 -23.082 1.00 71.56 300 ILE A CA 1
ATOM 2332 C C . ILE A 1 300 ? 5.201 9.750 -21.881 1.00 71.56 300 ILE A C 1
ATOM 2334 O O . ILE A 1 300 ? 5.896 10.656 -21.424 1.00 71.56 300 ILE A O 1
ATOM 2338 N N . GLY A 1 301 ? 3.987 9.456 -21.417 1.00 72.38 301 GLY A N 1
ATOM 2339 C CA . GLY A 1 301 ? 3.412 10.029 -20.201 1.00 72.38 301 GLY A CA 1
ATOM 2340 C C . GLY A 1 301 ? 3.645 9.130 -18.988 1.00 72.38 301 GLY A C 1
ATOM 2341 O O . GLY A 1 301 ? 3.973 7.952 -19.136 1.00 72.38 301 GLY A O 1
ATOM 2342 N N . GLY A 1 302 ? 3.464 9.691 -17.796 1.00 75.69 302 GLY A N 1
ATOM 2343 C CA . GLY A 1 302 ? 3.432 8.922 -16.554 1.00 75.69 302 GLY A CA 1
ATOM 2344 C C . GLY A 1 302 ? 2.023 8.471 -16.185 1.00 75.69 302 GLY A C 1
ATOM 2345 O O . GLY A 1 302 ? 1.030 8.976 -16.711 1.00 75.69 302 GLY A O 1
ATOM 2346 N N . TRP A 1 303 ? 1.957 7.512 -15.274 1.00 77.31 303 TRP A N 1
ATOM 2347 C CA . TRP A 1 303 ? 0.741 7.016 -14.651 1.00 77.31 303 TRP A CA 1
ATOM 2348 C C . TRP A 1 303 ? 0.647 7.616 -13.259 1.00 77.31 303 TRP A C 1
ATOM 2350 O O . TRP A 1 303 ? 1.629 7.622 -12.522 1.00 77.31 303 TRP A O 1
ATOM 2360 N N . MET A 1 304 ? -0.523 8.139 -12.914 1.00 78.00 304 MET A N 1
ATOM 2361 C CA . MET A 1 304 ? -0.818 8.564 -11.555 1.00 78.00 304 MET A CA 1
ATOM 2362 C C . MET A 1 304 ? -1.702 7.493 -10.940 1.00 78.00 304 MET A C 1
ATOM 2364 O O . MET A 1 304 ? -2.826 7.282 -11.387 1.00 78.00 304 MET A O 1
ATOM 2368 N N . LEU A 1 305 ? -1.144 6.781 -9.974 1.00 81.44 305 LEU A N 1
ATOM 2369 C CA . LEU A 1 305 ? -1.847 5.785 -9.191 1.00 81.44 305 LEU A CA 1
ATOM 2370 C C . LEU A 1 305 ? -2.397 6.494 -7.967 1.00 81.44 305 LEU A C 1
ATOM 2372 O O . LEU A 1 305 ? -1.674 7.213 -7.273 1.00 81.44 305 LEU A O 1
ATOM 2376 N N . THR A 1 306 ? -3.689 6.338 -7.751 1.00 71.25 306 THR A N 1
ATOM 2377 C CA . THR A 1 306 ? -4.393 6.964 -6.645 1.00 71.25 306 THR A CA 1
ATOM 2378 C C . THR A 1 306 ? -5.156 5.876 -5.914 1.00 71.25 306 THR A C 1
ATOM 2380 O O . THR A 1 306 ? -5.827 5.075 -6.566 1.00 71.25 306 THR A O 1
ATOM 2383 N N . GLY A 1 307 ? -5.088 5.867 -4.583 1.00 61.25 307 GLY A N 1
ATOM 2384 C CA . GLY A 1 307 ? -6.108 5.206 -3.768 1.00 61.25 307 GLY A CA 1
ATOM 2385 C C . GLY A 1 307 ? -7.441 5.957 -3.877 1.00 61.25 307 GLY A C 1
ATOM 2386 O O . GLY A 1 307 ? -7.690 6.663 -4.860 1.00 61.25 307 GLY A O 1
ATOM 2387 N N . ASP A 1 308 ? -8.262 5.918 -2.830 1.00 64.81 308 ASP A N 1
ATOM 2388 C CA . ASP A 1 308 ? -9.558 6.627 -2.771 1.00 64.81 308 ASP A CA 1
ATOM 2389 C C . ASP A 1 308 ? -9.438 8.174 -2.709 1.00 64.81 308 ASP A C 1
ATOM 2391 O O . ASP A 1 308 ? -10.345 8.871 -2.252 1.00 64.81 308 ASP A O 1
ATOM 2395 N N . ALA A 1 309 ? -8.311 8.739 -3.154 1.00 58.53 309 ALA A N 1
ATOM 2396 C CA . ALA A 1 309 ? -8.005 10.157 -3.078 1.00 58.53 309 ALA A CA 1
ATOM 2397 C C . ALA A 1 309 ? -9.011 10.992 -3.889 1.00 58.53 309 ALA A C 1
ATOM 2399 O O . ALA A 1 309 ? -8.999 11.012 -5.123 1.00 58.53 309 ALA A O 1
ATOM 2400 N N . CYS A 1 310 ? -9.854 11.754 -3.192 1.00 46.97 310 CYS A N 1
ATOM 2401 C CA . CYS A 1 310 ? -10.721 12.751 -3.807 1.00 46.97 310 CYS A CA 1
ATOM 2402 C C . CYS A 1 310 ? -9.890 13.981 -4.192 1.00 46.97 310 CYS A C 1
ATOM 2404 O O . CYS A 1 310 ? -9.551 14.806 -3.341 1.00 46.97 310 CYS A O 1
ATOM 2406 N N . TRP A 1 311 ? -9.563 14.119 -5.478 1.00 39.44 311 TRP A N 1
ATOM 2407 C CA . TRP A 1 311 ? -8.894 15.306 -6.015 1.00 39.44 311 TRP A CA 1
ATOM 2408 C C . TRP A 1 311 ? -9.895 16.470 -6.102 1.00 39.44 311 TRP A C 1
ATOM 2410 O O . TRP A 1 311 ? -10.715 16.532 -7.018 1.00 39.44 311 TRP A O 1
ATOM 2420 N N . PHE A 1 312 ? -9.842 17.414 -5.158 1.00 31.58 312 PHE A N 1
ATOM 2421 C CA . PHE A 1 312 ? -10.546 18.695 -5.279 1.00 31.58 312 PHE A CA 1
ATOM 2422 C C . PHE A 1 312 ? -9.558 19.769 -5.752 1.00 31.58 312 PHE A C 1
ATOM 2424 O O . PHE A 1 312 ? -8.788 20.282 -4.939 1.00 31.58 312 PHE A O 1
ATOM 2431 N N . PRO A 1 313 ? -9.556 20.158 -7.040 1.00 33.97 313 PRO A N 1
ATOM 2432 C CA . PRO A 1 313 ? -8.667 21.207 -7.506 1.00 33.97 313 PRO A CA 1
ATOM 2433 C C . PRO A 1 313 ? -9.168 22.556 -6.986 1.00 33.97 313 PRO A C 1
ATOM 2435 O O . PRO A 1 313 ? -10.091 23.151 -7.545 1.00 33.97 313 PRO A O 1
ATOM 2438 N N . ARG A 1 314 ? -8.543 23.087 -5.933 1.00 31.02 314 ARG A N 1
ATOM 2439 C CA . ARG A 1 314 ? -8.571 24.532 -5.684 1.00 31.02 314 ARG A CA 1
ATOM 2440 C C . ARG A 1 314 ? -7.356 25.164 -6.348 1.00 31.02 314 ARG A C 1
ATOM 2442 O O . ARG A 1 314 ? -6.325 25.359 -5.730 1.00 31.02 314 ARG A O 1
ATOM 2449 N N . GLY A 1 315 ? -7.533 25.510 -7.621 1.00 34.12 315 GLY A N 1
ATOM 2450 C CA . GLY A 1 315 ? -6.795 26.603 -8.248 1.00 34.12 315 GLY A CA 1
ATOM 2451 C C . GLY A 1 315 ? -5.306 26.379 -8.506 1.00 34.12 315 GLY A C 1
ATOM 2452 O O . GLY A 1 315 ? -4.503 27.173 -8.044 1.00 34.12 315 GLY A O 1
ATOM 2453 N N . THR A 1 316 ? -4.956 25.409 -9.347 1.00 28.81 316 THR A N 1
ATOM 2454 C CA . THR A 1 316 ? -3.787 25.491 -10.241 1.00 28.81 316 THR A CA 1
ATOM 2455 C C . THR A 1 316 ? -4.115 24.761 -11.546 1.00 28.81 316 THR A C 1
ATOM 2457 O O . THR A 1 316 ? -4.914 23.824 -11.571 1.00 28.81 316 THR A O 1
ATOM 2460 N N . GLU A 1 317 ? -3.609 25.281 -12.665 1.00 25.47 317 GLU A N 1
ATOM 2461 C CA . GLU A 1 317 ? -3.954 24.824 -14.013 1.00 25.47 317 GLU A CA 1
ATOM 2462 C C . GLU A 1 317 ? -3.672 23.324 -14.226 1.00 25.47 317 GLU A C 1
ATOM 2464 O O . GLU A 1 317 ? -2.661 22.803 -13.752 1.00 25.47 317 GLU A O 1
ATOM 2469 N N . PRO A 1 318 ? -4.536 22.608 -14.969 1.00 30.03 318 PRO A N 1
ATOM 2470 C CA . PRO A 1 318 ? -4.414 21.171 -15.137 1.00 30.03 318 PRO A CA 1
ATOM 2471 C C . PRO A 1 318 ? -3.207 20.835 -16.014 1.00 30.03 318 PRO A C 1
ATOM 2473 O O . PRO A 1 318 ? -3.147 21.220 -17.187 1.00 30.03 318 PRO A O 1
ATOM 2476 N N . VAL A 1 319 ? -2.290 20.024 -15.481 1.00 28.16 319 VAL A N 1
ATOM 2477 C CA . VAL A 1 319 ? -1.326 19.271 -16.289 1.00 28.16 319 VAL A CA 1
ATOM 2478 C C . VAL A 1 319 ? -2.128 18.329 -17.193 1.00 28.16 319 VAL A C 1
ATOM 2480 O O . VAL A 1 319 ? -2.564 17.242 -16.819 1.00 28.16 319 VAL A O 1
ATOM 2483 N N . ARG A 1 320 ? -2.401 18.808 -18.409 1.00 29.88 320 ARG A N 1
ATOM 2484 C CA . ARG A 1 320 ? -3.130 18.100 -19.460 1.00 29.88 320 ARG A CA 1
ATOM 2485 C C . ARG A 1 320 ? -2.319 16.902 -19.950 1.00 29.88 320 ARG A C 1
ATOM 2487 O O . ARG A 1 320 ? -1.474 17.051 -20.825 1.00 29.88 320 ARG A O 1
ATOM 2494 N N . ARG A 1 321 ? -2.652 15.725 -19.420 1.00 27.62 321 ARG A N 1
ATOM 2495 C CA . ARG A 1 321 ? -2.820 14.409 -20.084 1.00 27.62 321 ARG A CA 1
ATOM 2496 C C . ARG A 1 321 ? -2.558 13.319 -19.050 1.00 27.62 321 ARG A C 1
ATOM 2498 O O . ARG A 1 321 ? -1.525 12.660 -19.058 1.00 27.62 321 ARG A O 1
ATOM 2505 N N . ILE A 1 322 ? -3.535 13.137 -18.174 1.00 32.47 322 ILE A N 1
ATOM 2506 C CA . ILE A 1 322 ? -3.695 11.902 -17.418 1.00 32.47 322 ILE A CA 1
ATOM 2507 C C . ILE A 1 322 ? -4.441 10.956 -18.358 1.00 32.47 322 ILE A C 1
ATOM 2509 O O . ILE A 1 322 ? -5.538 11.278 -18.817 1.00 32.47 322 ILE A O 1
ATOM 2513 N N . ILE A 1 323 ? -3.829 9.824 -18.709 1.00 28.31 323 ILE A N 1
ATOM 2514 C CA . ILE A 1 323 ? -4.553 8.722 -19.347 1.00 28.31 323 ILE A CA 1
ATOM 2515 C C . ILE A 1 323 ? -5.368 8.071 -18.227 1.00 28.31 323 ILE A C 1
ATOM 2517 O O . ILE A 1 323 ? -4.948 7.087 -17.630 1.00 28.31 323 ILE A O 1
ATOM 2521 N N . SER A 1 324 ? -6.510 8.679 -17.904 1.00 23.92 324 SER A N 1
ATOM 2522 C CA . SER A 1 324 ? -7.581 7.990 -17.197 1.00 23.92 324 SER A CA 1
ATOM 2523 C C . SER A 1 324 ? -8.166 6.988 -18.185 1.00 23.92 324 SER A C 1
ATOM 2525 O O . SER A 1 324 ? -8.682 7.368 -19.239 1.00 23.92 324 SER A O 1
ATOM 2527 N N . ILE A 1 325 ? -8.001 5.699 -17.899 1.00 25.03 325 ILE A N 1
ATOM 2528 C CA . ILE A 1 325 ? -8.775 4.656 -18.563 1.00 25.03 325 ILE A CA 1
ATOM 2529 C C . ILE A 1 325 ? -10.116 4.618 -17.834 1.00 25.03 325 ILE A C 1
ATOM 2531 O O . ILE A 1 325 ? -10.302 3.846 -16.902 1.00 25.03 325 ILE 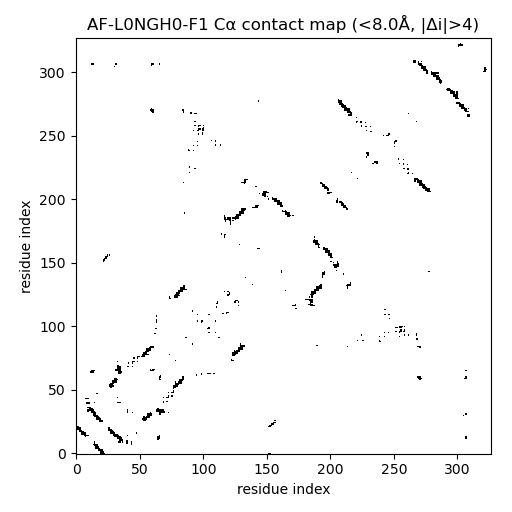A O 1
ATOM 2535 N N . GLU A 1 326 ? -11.041 5.480 -18.246 1.00 22.11 326 GLU A N 1
ATOM 2536 C CA . GLU A 1 326 ? -12.459 5.174 -18.080 1.00 22.11 326 GLU A CA 1
ATOM 2537 C C . GLU A 1 326 ? -12.819 4.098 -19.117 1.00 22.11 326 GLU A C 1
ATOM 2539 O O . GLU A 1 326 ? -12.333 4.127 -20.257 1.00 22.11 326 GLU A O 1
ATOM 2544 N N . ASN A 1 327 ? -13.561 3.089 -18.652 1.00 28.06 327 ASN A N 1
ATOM 2545 C CA . ASN A 1 327 ? -13.950 1.893 -19.406 1.00 28.06 327 ASN A CA 1
ATOM 2546 C C . ASN A 1 327 ? -14.653 2.216 -20.726 1.00 28.06 327 ASN A C 1
ATOM 2548 O O . ASN A 1 327 ? -15.592 3.041 -20.708 1.00 28.06 327 ASN A O 1
#

Mean predicted aligned error: 10.08 Å

Solvent-accessible surface area (backbone atoms only — not comparable to full-atom values): 18297 Å² total; per-residue (Å²): 105,47,77,50,76,46,82,51,84,24,67,62,53,33,37,32,42,37,38,43,37,46,98,86,39,74,49,29,37,34,42,32,29,14,25,80,36,58,74,42,33,55,52,48,43,53,57,58,33,71,74,45,68,30,52,34,37,37,35,27,45,83,50,50,38,29,41,65,37,44,68,64,40,40,75,66,24,52,36,41,30,38,38,34,54,57,71,52,74,69,53,51,49,50,51,51,9,47,27,38,59,74,68,56,63,43,75,64,56,54,51,32,74,74,38,50,37,47,52,42,10,50,48,56,25,50,33,38,38,27,32,36,54,49,98,48,103,72,51,75,70,70,61,72,81,95,63,71,33,85,77,62,79,84,62,68,67,45,81,40,59,74,47,83,65,43,77,52,82,83,82,71,72,73,90,80,70,77,89,82,72,59,95,42,60,21,47,43,28,38,33,63,53,36,43,23,39,34,37,32,36,97,83,34,33,43,59,40,36,40,40,56,45,39,45,61,48,56,70,71,45,57,54,44,30,54,49,39,45,32,73,75,72,34,83,84,72,57,64,66,62,50,62,74,41,52,81,40,69,70,50,27,51,53,34,25,66,29,30,65,56,44,66,87,51,84,50,59,56,34,26,31,34,37,43,30,43,80,58,88,43,75,43,81,47,73,52,78,54,104,88,46,79,50,73,50,79,41,70,51,67,47,46,78,46,64,54,84,64,76,84,75,85,82,83,72,85,79,83,88,68,73,83,72,83,76,131

Foldseek 3Di:
DDKDKDWAPQDQAGWIKIWDDAPPDIAIEIEFQFAPRVVSSLVVLLVRLVVAAHAEYEYFALAHRRHVCVLVNLQRHAYAEYEYEDDDLLLLLLNLLVCLQVVNNDPLSLVCSLQVQCSVQLSRHAEYEYEYADLDPDPDAADDDPDADPPPHDFAWDWDWPFDWAWDPPSDDDPPDDPDTDPTTHTYTYDYARIKTFIADPVGTHQKIKTKHKDADNPVLSVQLCVLQCVLVNPPDDSSVLSVCSVPNVSSVSSNVSNVSVVVDPCHMGMKIKIWGPDWDWDWDWDDDPPDIDIDIDTTGIAIGTGVDDDDDDDDDDPPDHPDPDD

Organism: NCBI:txid1125847

InterPro domains:
  IPR036866 Ribonuclease Z/Hydroxyacylglutathione hydrolase-like [G3DSA:3.60.15.10] (6-195)
  IPR036866 Ribonuclease Z/Hydroxyacylglutathione hydrolase-like [SSF56281] (19-161)

pLDDT: mean 77.06, std 17.55, range [22.11, 97.44]

Secondary structure (DSSP, 8-state):
-EEEEEE---SSEEEEEEEEE-SS-EEEEEEEEEES-HHHHHHHHHHHHHT--EEEEE-S---HHHHTTHHHHHTTS-EEEEEEE---HHHHHHHHHHHHHTT---HHHHHHHH-HHHHHHTTT--EEEEEPPPSSTTPPPP---S-EE--TTSS--EEEESSPPEE--SS---TT--S-S-----EEEEE-TT--EEEEETTEEEEEEEEEEEEPPPHHHHHHHHHHHHHHH-SS--HHHHHHTTTSHHHHHHHHHHHTTTTT-S-SSEEEEEEE-SS--EEEEEEEETTEEEEEEEEPPPEEE-SS------S----S-------